Protein AF-A0A316LJ15-F1 (afdb_monomer_lite)

Secondary structure (DSSP, 8-state):
-EE-TTT--EE-TT-SB-TTT-PBP--TTSPP---SPPSS------------HHHHHHHHHHHHHHHHHHHHHHHHHHHSS-SSHHHHHHHHHHHHHHHHHHHHHTT---TTHHHHHHHHHHHHHHHHHHHHHHHHT-S-IIIIIHHHHHHHHHHHHHHHHHHHHS---HHHHHHHHHHHHHHHHHHHHHHHHHHHT--SS-SSTHHHHHHHHHHHHHHHHHHH-HHHHHHHHHHHT-

Structure (mmCIF, N/CA/C/O backbone):
data_AF-A0A316LJ15-F1
#
_entry.id   AF-A0A316LJ15-F1
#
loop_
_atom_site.group_PDB
_atom_site.id
_atom_site.type_symbol
_atom_site.label_atom_id
_atom_site.label_alt_id
_atom_site.label_comp_id
_atom_site.label_asym_id
_atom_site.label_entity_id
_atom_site.label_seq_id
_atom_site.pdbx_PDB_ins_code
_atom_site.Cartn_x
_atom_site.Cartn_y
_atom_site.Cartn_z
_atom_site.occupancy
_atom_site.B_iso_or_equiv
_atom_site.auth_seq_id
_atom_site.auth_comp_id
_atom_site.auth_asym_id
_atom_site.auth_atom_id
_atom_site.pdbx_PDB_model_num
ATOM 1 N N . MET A 1 1 ? -1.743 9.957 68.583 1.00 67.88 1 MET A N 1
ATOM 2 C CA . MET A 1 1 ? -1.197 9.084 69.647 1.00 67.88 1 MET A CA 1
ATOM 3 C C . MET A 1 1 ? 0.196 8.632 69.250 1.00 67.88 1 MET A C 1
ATOM 5 O O . MET A 1 1 ? 0.374 8.143 68.138 1.00 67.88 1 MET A O 1
ATOM 9 N N . SER A 1 2 ? 1.180 8.865 70.114 1.00 77.75 2 SER A N 1
ATOM 10 C CA . SER A 1 2 ? 2.594 8.588 69.844 1.00 77.75 2 SER A CA 1
ATOM 11 C C . SER A 1 2 ? 3.069 7.368 70.626 1.00 77.75 2 SER A C 1
ATOM 13 O O . SER A 1 2 ? 2.732 7.217 71.797 1.00 77.75 2 SER A O 1
ATOM 15 N N . TYR A 1 3 ? 3.906 6.539 70.009 1.00 85.56 3 TYR A N 1
ATOM 16 C CA . TYR A 1 3 ? 4.564 5.415 70.674 1.00 85.56 3 TYR A CA 1
ATOM 17 C C . TYR A 1 3 ? 6.040 5.730 70.900 1.00 85.56 3 TYR A C 1
ATOM 19 O O . TYR A 1 3 ? 6.681 6.409 70.092 1.00 85.56 3 TYR A O 1
ATOM 27 N N . CYS A 1 4 ? 6.613 5.219 71.988 1.00 85.25 4 CYS A N 1
ATOM 28 C CA . CYS A 1 4 ? 8.049 5.326 72.197 1.00 85.25 4 CYS A CA 1
ATOM 29 C C . CYS A 1 4 ? 8.808 4.451 71.189 1.00 85.25 4 CYS A C 1
ATOM 31 O O . CYS A 1 4 ? 8.678 3.230 71.207 1.00 85.25 4 CYS A O 1
ATOM 33 N N . VAL A 1 5 ? 9.687 5.051 70.383 1.00 87.19 5 VAL A N 1
ATOM 34 C CA . VAL A 1 5 ? 10.517 4.330 69.396 1.00 87.19 5 VAL A CA 1
ATOM 35 C C . VAL A 1 5 ? 11.493 3.316 70.008 1.00 87.19 5 VAL A C 1
ATOM 37 O O . VAL A 1 5 ? 11.968 2.435 69.302 1.00 87.19 5 VAL A O 1
ATOM 40 N N . HIS A 1 6 ? 11.808 3.438 71.302 1.00 84.81 6 HIS A N 1
ATOM 41 C CA . HIS A 1 6 ? 12.780 2.571 71.974 1.00 84.81 6 HIS A CA 1
ATOM 42 C C . HIS A 1 6 ? 12.130 1.431 72.773 1.00 84.81 6 HIS A C 1
ATOM 44 O O . HIS A 1 6 ? 12.624 0.310 72.745 1.00 84.81 6 HIS A O 1
ATOM 50 N N . CYS A 1 7 ? 11.048 1.699 73.514 1.00 87.44 7 CYS A N 1
ATOM 51 C CA . CYS A 1 7 ? 10.401 0.698 74.379 1.00 87.44 7 CYS A CA 1
ATOM 52 C C . CYS A 1 7 ? 8.983 0.297 73.942 1.00 87.44 7 CYS A C 1
ATOM 54 O O . CYS A 1 7 ? 8.398 -0.590 74.554 1.00 87.44 7 CYS A O 1
ATOM 56 N N . GLY A 1 8 ? 8.422 0.932 72.907 1.00 83.06 8 GLY A N 1
ATOM 57 C CA . GLY A 1 8 ? 7.132 0.565 72.313 1.00 83.06 8 GLY A CA 1
ATOM 58 C C . GLY A 1 8 ? 5.890 0.932 73.129 1.00 83.06 8 GLY A C 1
ATOM 59 O O . GLY A 1 8 ? 4.781 0.647 72.690 1.00 83.06 8 GLY A O 1
ATOM 60 N N . VAL A 1 9 ? 6.049 1.564 74.294 1.00 88.69 9 VAL A N 1
ATOM 61 C CA . VAL A 1 9 ? 4.921 1.977 75.142 1.00 88.69 9 VAL A CA 1
ATOM 62 C C . VAL A 1 9 ? 4.171 3.148 74.514 1.00 88.69 9 VAL A C 1
ATOM 64 O O . VAL A 1 9 ? 4.779 4.047 73.925 1.00 88.69 9 VAL A O 1
ATOM 67 N N . GLU A 1 10 ? 2.848 3.106 74.636 1.00 85.88 10 GLU A N 1
ATOM 68 C CA . GLU A 1 10 ? 1.943 4.166 74.208 1.00 85.88 10 GLU A CA 1
ATOM 69 C C . GLU A 1 10 ? 2.043 5.367 75.147 1.00 85.88 10 GLU A C 1
ATOM 71 O O . GLU A 1 10 ? 2.015 5.214 76.368 1.00 85.88 10 GLU A O 1
ATOM 76 N N . LEU A 1 11 ? 2.197 6.558 74.572 1.00 83.31 11 LEU A N 1
ATOM 77 C CA . LEU A 1 11 ? 2.423 7.793 75.313 1.00 83.31 11 LEU A CA 1
ATOM 78 C C . LEU A 1 11 ? 1.235 8.733 75.129 1.00 83.31 11 LEU A C 1
ATOM 80 O O . LEU A 1 11 ? 0.705 8.883 74.022 1.00 83.31 11 LEU A O 1
ATOM 84 N N . ALA A 1 12 ? 0.846 9.392 76.218 1.00 81.19 12 ALA A N 1
ATOM 85 C CA . ALA A 1 12 ? -0.159 10.445 76.178 1.00 81.19 12 ALA A CA 1
ATOM 86 C C . ALA A 1 12 ? 0.376 11.675 75.422 1.00 81.19 12 ALA A C 1
ATOM 88 O O . ALA A 1 12 ? 1.572 11.959 75.439 1.00 81.19 12 ALA A O 1
ATOM 89 N N . GLU A 1 13 ? -0.514 12.447 74.792 1.00 75.00 13 GLU A N 1
ATOM 90 C CA . GLU A 1 13 ? -0.138 13.571 73.913 1.00 75.00 13 GLU A CA 1
ATOM 91 C C . GLU A 1 13 ? 0.648 14.692 74.621 1.00 75.00 13 GLU A C 1
ATOM 93 O O . GLU A 1 13 ? 1.341 15.472 73.973 1.00 75.00 13 GLU A O 1
ATOM 98 N N . SER A 1 14 ? 0.584 14.766 75.954 1.00 76.19 14 SER A N 1
ATOM 99 C CA . SER A 1 14 ? 1.317 15.742 76.768 1.00 76.19 14 SER A CA 1
ATOM 100 C C . SER A 1 14 ? 2.741 15.315 77.150 1.00 76.19 14 SER A C 1
ATOM 102 O O . SER A 1 14 ? 3.477 16.109 77.740 1.00 76.19 14 SER A O 1
ATOM 104 N N . GLU A 1 15 ? 3.150 14.073 76.878 1.00 79.12 15 GLU A N 1
ATOM 105 C CA . GLU A 1 15 ? 4.457 13.558 77.298 1.00 79.12 15 GLU A CA 1
ATOM 106 C C . GLU A 1 15 ? 5.562 13.908 76.290 1.00 79.12 15 GLU A C 1
ATOM 108 O O . GLU A 1 15 ? 5.631 13.378 75.186 1.00 79.12 15 GLU A O 1
ATOM 113 N N . ALA A 1 16 ? 6.497 14.778 76.685 1.00 81.00 16 ALA A N 1
ATOM 114 C CA . ALA A 1 16 ? 7.648 15.140 75.846 1.00 81.00 16 ALA A CA 1
ATOM 115 C C . ALA A 1 16 ? 8.765 14.072 75.838 1.00 81.00 16 ALA A C 1
ATOM 117 O O . ALA A 1 16 ? 9.623 14.047 74.944 1.00 81.00 16 ALA A O 1
ATOM 118 N N . ARG A 1 17 ? 8.788 13.197 76.850 1.00 86.12 17 ARG A N 1
ATOM 119 C CA . ARG A 1 17 ? 9.731 12.079 76.997 1.00 86.12 17 ARG A CA 1
ATOM 120 C C . ARG A 1 17 ? 9.013 10.873 77.579 1.00 86.12 17 ARG A C 1
ATOM 122 O O . ARG A 1 17 ? 8.154 11.030 78.436 1.00 86.12 17 ARG A O 1
ATOM 129 N N . CYS A 1 18 ? 9.421 9.683 77.154 1.00 86.88 18 CYS A N 1
ATOM 130 C CA . CYS A 1 18 ? 8.890 8.440 77.694 1.00 86.88 18 CYS A CA 1
ATOM 131 C C . CYS A 1 18 ? 9.255 8.300 79.187 1.00 86.88 18 CYS A C 1
ATOM 133 O O . CYS A 1 18 ? 10.445 8.337 79.506 1.00 86.88 18 CYS A O 1
ATOM 135 N N . PRO A 1 19 ? 8.293 8.068 80.095 1.00 85.94 19 PRO A N 1
ATOM 136 C CA . PRO A 1 19 ? 8.558 7.979 81.534 1.00 85.94 19 PRO A CA 1
ATOM 137 C C . PRO A 1 19 ? 9.376 6.740 81.938 1.00 85.94 19 PRO A C 1
ATOM 139 O O . PRO A 1 19 ? 10.016 6.748 82.983 1.00 85.94 19 PRO A O 1
ATOM 142 N N . LEU A 1 20 ? 9.393 5.685 81.112 1.00 87.25 20 LEU A N 1
ATOM 143 C CA . LEU A 1 20 ? 10.091 4.428 81.418 1.00 87.25 20 LEU A CA 1
ATOM 144 C C . LEU A 1 20 ? 11.565 4.433 81.005 1.00 87.25 20 LEU A C 1
ATOM 146 O O . LEU A 1 20 ? 12.426 4.006 81.765 1.00 87.25 20 LEU A O 1
ATOM 150 N N . CYS A 1 21 ? 11.863 4.894 79.789 1.00 89.50 21 CYS A N 1
ATOM 151 C CA . CYS A 1 21 ? 13.220 4.855 79.228 1.00 89.50 21 CYS A CA 1
ATOM 152 C C . CYS A 1 21 ? 13.818 6.244 78.967 1.00 89.50 21 CYS A C 1
ATOM 154 O O . CYS A 1 21 ? 14.911 6.348 78.418 1.00 89.50 21 CYS A O 1
ATOM 156 N N . ASN A 1 22 ? 13.093 7.314 79.311 1.00 85.94 22 ASN A N 1
ATOM 157 C CA . ASN A 1 22 ? 13.490 8.716 79.142 1.00 85.94 22 ASN A CA 1
ATOM 158 C C . ASN A 1 22 ? 13.821 9.134 77.692 1.00 85.94 22 ASN A C 1
ATOM 160 O O . ASN A 1 22 ? 14.430 10.179 77.454 1.00 85.94 22 ASN A O 1
ATOM 164 N N . THR A 1 23 ? 13.413 8.332 76.703 1.00 87.69 23 THR A N 1
ATOM 165 C CA . THR A 1 23 ? 13.627 8.629 75.281 1.00 87.69 23 THR A CA 1
ATOM 166 C C . THR A 1 23 ? 12.701 9.761 74.838 1.00 87.69 23 THR A C 1
ATOM 168 O O . THR A 1 23 ? 11.518 9.774 75.185 1.00 87.69 23 THR A O 1
ATOM 171 N N . LYS A 1 24 ? 13.231 10.719 74.066 1.00 87.06 24 LYS A N 1
ATOM 172 C CA . LYS A 1 24 ? 12.456 11.838 73.512 1.00 87.06 24 LYS A CA 1
ATOM 173 C C . LYS A 1 24 ? 11.367 11.318 72.574 1.00 87.06 24 LYS A C 1
ATOM 175 O O . LYS A 1 24 ? 11.646 10.491 71.708 1.00 87.06 24 LYS A O 1
ATOM 180 N N . VAL A 1 25 ? 10.151 11.829 72.734 1.00 83.31 25 VAL A N 1
ATOM 181 C CA . VAL A 1 25 ? 9.029 11.452 71.872 1.00 83.31 25 VAL A CA 1
ATOM 182 C C . VAL A 1 25 ? 9.204 12.104 70.507 1.00 83.31 25 VAL A C 1
ATOM 184 O O . VAL A 1 25 ? 9.415 13.313 70.400 1.00 83.31 25 VAL A O 1
ATOM 187 N N . VAL A 1 26 ? 9.160 11.279 69.466 1.00 77.56 26 VAL A N 1
ATOM 188 C CA . VAL A 1 26 ? 9.111 11.710 68.070 1.00 77.56 26 VAL A CA 1
ATOM 189 C C . VAL A 1 26 ? 7.737 11.308 67.569 1.00 77.56 26 VAL A C 1
ATOM 191 O O . VAL A 1 26 ? 7.452 10.118 67.486 1.00 77.56 26 VAL A O 1
ATOM 194 N N . ASP A 1 27 ? 6.879 12.287 67.296 1.00 73.69 27 ASP A N 1
ATOM 195 C CA . ASP A 1 27 ? 5.550 12.029 66.752 1.00 73.69 27 ASP A CA 1
ATOM 196 C C . ASP A 1 27 ? 5.647 11.822 65.227 1.00 73.69 27 ASP A C 1
ATOM 198 O O . ASP A 1 27 ? 5.987 12.766 64.510 1.00 73.69 27 ASP A O 1
ATOM 202 N N . PRO A 1 28 ? 5.382 10.608 64.706 1.00 66.44 28 PRO A N 1
ATOM 203 C CA . PRO A 1 28 ? 5.401 10.345 63.270 1.00 66.44 28 PRO A CA 1
ATOM 204 C C . PRO A 1 28 ? 4.210 10.969 62.526 1.00 66.44 28 PRO A C 1
ATOM 206 O O . PRO A 1 28 ? 4.272 11.090 61.303 1.00 66.44 28 PRO A O 1
ATOM 209 N N . ALA A 1 29 ? 3.139 11.352 63.233 1.00 68.50 29 ALA A N 1
ATOM 210 C CA . ALA A 1 29 ? 1.986 12.048 62.665 1.00 68.50 29 ALA A CA 1
ATOM 211 C C . ALA A 1 29 ? 2.153 13.576 62.674 1.00 68.50 29 ALA A C 1
ATOM 213 O O . ALA A 1 29 ? 1.388 14.277 62.007 1.00 68.50 29 ALA A O 1
ATOM 214 N N . ALA A 1 30 ? 3.159 14.101 63.385 1.00 67.50 30 ALA A N 1
ATOM 215 C CA . ALA A 1 30 ? 3.470 15.517 63.328 1.00 67.50 30 ALA A CA 1
ATOM 216 C C . ALA A 1 30 ? 3.890 15.887 61.894 1.00 67.50 30 ALA A C 1
ATOM 218 O O . ALA A 1 30 ? 4.710 15.186 61.289 1.00 67.50 30 ALA A O 1
ATOM 219 N N . PRO A 1 31 ? 3.356 16.986 61.329 1.00 60.03 31 PRO A N 1
ATOM 220 C CA . PRO A 1 31 ? 3.739 17.428 60.000 1.00 60.03 31 PRO A CA 1
ATOM 221 C C . PRO A 1 31 ? 5.247 17.657 59.989 1.00 60.03 31 PRO A C 1
ATOM 223 O O . PRO A 1 31 ? 5.770 18.479 60.746 1.00 60.03 31 PRO A O 1
ATOM 226 N N . GLN A 1 32 ? 5.953 16.896 59.150 1.00 62.03 32 GLN A N 1
ATOM 227 C CA . GLN A 1 32 ? 7.387 17.065 58.972 1.00 62.03 32 GLN A CA 1
ATOM 228 C C . GLN A 1 32 ? 7.645 18.535 58.630 1.00 62.03 32 GLN A C 1
ATOM 230 O O . GLN A 1 32 ? 7.163 19.035 57.613 1.00 62.03 32 GLN A O 1
ATOM 235 N N . GLN A 1 33 ? 8.386 19.242 59.487 1.00 56.38 33 GLN A N 1
ATOM 236 C CA . GLN A 1 33 ? 8.902 20.568 59.163 1.00 56.38 33 GLN A CA 1
ATOM 237 C C . GLN A 1 33 ? 9.928 20.385 58.041 1.00 56.38 33 GLN A C 1
ATOM 239 O O . GLN A 1 33 ? 11.103 20.103 58.272 1.00 56.38 33 GLN A O 1
ATOM 244 N N . GLY A 1 34 ? 9.428 20.434 56.807 1.00 57.91 34 GLY A N 1
ATOM 245 C CA . GLY A 1 34 ? 10.154 20.148 55.579 1.00 57.91 34 GLY A CA 1
ATOM 246 C C . GLY A 1 34 ? 11.197 21.212 55.283 1.00 57.91 34 GLY A C 1
ATOM 247 O O . GLY A 1 34 ? 10.958 22.106 54.482 1.00 57.91 34 GLY A O 1
ATOM 248 N N . ASN A 1 35 ? 12.358 21.109 55.926 1.00 56.09 35 ASN A N 1
ATOM 249 C CA . ASN A 1 35 ? 13.539 21.907 55.585 1.00 56.09 35 ASN A CA 1
ATOM 250 C C . ASN A 1 35 ? 14.796 21.051 55.352 1.00 56.09 35 ASN A C 1
ATOM 252 O O . ASN A 1 35 ? 15.913 21.563 55.298 1.00 56.09 35 ASN A O 1
ATOM 256 N N . GLY A 1 36 ? 14.630 19.736 55.192 1.00 60.88 36 GLY A N 1
ATOM 257 C CA . GLY A 1 36 ? 15.706 18.849 54.764 1.00 60.88 36 GLY A CA 1
ATOM 258 C C . GLY A 1 36 ? 15.826 18.851 53.244 1.00 60.88 36 GLY A C 1
ATOM 259 O O . GLY A 1 36 ? 14.868 18.503 52.555 1.00 60.88 36 GLY A O 1
ATOM 260 N N . LYS A 1 37 ? 17.005 19.196 52.710 1.00 61.31 37 LYS A N 1
ATOM 261 C CA . LYS A 1 37 ? 17.363 18.819 51.334 1.00 61.31 37 LYS A CA 1
ATOM 262 C C . LYS A 1 37 ? 17.157 17.308 51.210 1.00 61.31 37 LYS A C 1
ATOM 264 O O . LYS A 1 37 ? 17.660 16.560 52.049 1.00 61.31 37 LYS A O 1
ATOM 269 N N . THR A 1 38 ? 16.408 16.862 50.205 1.00 64.75 38 THR A N 1
ATOM 270 C CA . THR A 1 38 ? 16.267 15.429 49.933 1.00 64.75 38 THR A CA 1
ATOM 271 C C . THR A 1 38 ? 17.669 14.823 49.762 1.00 64.75 38 THR A C 1
ATOM 273 O O . THR A 1 38 ? 18.499 15.437 49.090 1.00 64.75 38 THR A O 1
ATOM 276 N N . PRO A 1 39 ? 17.977 13.650 50.352 1.00 71.50 39 PRO A N 1
ATOM 277 C CA . PRO A 1 39 ? 19.316 13.050 50.273 1.00 71.50 39 PRO A CA 1
ATOM 278 C C . PRO A 1 39 ? 19.770 12.759 48.840 1.00 71.50 39 PRO A C 1
ATOM 280 O O . PRO A 1 39 ? 20.961 12.630 48.574 1.00 71.50 39 PRO A O 1
ATOM 283 N N . TYR A 1 40 ? 18.805 12.642 47.928 1.00 62.56 40 TYR A N 1
ATOM 284 C CA . TYR A 1 40 ? 19.023 12.396 46.517 1.00 62.56 40 TYR A CA 1
ATOM 285 C C . TYR A 1 40 ? 18.703 13.653 45.699 1.00 62.56 40 TYR A C 1
ATOM 287 O O . TYR A 1 40 ? 17.679 14.299 45.972 1.00 62.56 40 TYR A O 1
ATOM 295 N N . PRO A 1 41 ? 19.525 13.996 44.688 1.00 74.38 41 PRO A N 1
ATOM 296 C CA . PRO A 1 41 ? 19.113 14.957 43.679 1.00 74.38 41 PRO A CA 1
ATOM 297 C C . PRO A 1 41 ? 17.834 14.443 42.998 1.00 74.38 41 PRO A C 1
ATOM 299 O O . PRO A 1 41 ? 17.681 13.229 42.821 1.00 74.38 41 PRO A O 1
ATOM 302 N N . PRO A 1 42 ? 16.895 15.333 42.639 1.00 72.44 42 PRO A N 1
ATOM 303 C CA . PRO A 1 42 ? 15.727 14.930 41.873 1.00 72.44 42 PRO A CA 1
ATOM 304 C C . PRO A 1 42 ? 16.191 14.228 40.594 1.00 72.44 42 PRO A C 1
ATOM 306 O O . PRO A 1 42 ? 17.057 14.729 39.881 1.00 72.44 42 PRO A O 1
ATOM 309 N N . TYR A 1 43 ? 15.638 13.044 40.333 1.00 67.69 43 TYR A N 1
ATOM 310 C CA . TYR A 1 43 ? 15.902 12.312 39.102 1.00 67.69 43 TYR A CA 1
ATOM 311 C C . TYR A 1 43 ? 15.384 13.145 37.927 1.00 67.69 43 TYR A C 1
ATOM 313 O O . TYR A 1 43 ? 14.174 13.257 37.718 1.00 67.69 43 TYR A O 1
ATOM 321 N N . GLU A 1 44 ? 16.296 13.753 37.171 1.00 65.00 44 GLU A N 1
ATOM 322 C CA . GLU A 1 44 ? 15.973 14.320 35.869 1.00 65.00 44 GLU A CA 1
ATOM 323 C C . GLU A 1 44 ? 15.671 13.147 34.943 1.00 65.00 44 GLU A C 1
ATOM 325 O O . GLU A 1 44 ? 16.567 12.460 34.453 1.00 65.00 44 GLU A O 1
ATOM 330 N N . ALA A 1 45 ? 14.382 12.863 34.748 1.00 62.56 45 ALA A N 1
ATOM 331 C CA . ALA A 1 45 ? 13.970 11.919 33.730 1.00 62.56 45 ALA A CA 1
ATOM 332 C C . ALA A 1 45 ? 14.574 12.385 32.403 1.00 62.56 45 ALA A C 1
ATOM 334 O O . ALA A 1 45 ? 14.237 13.468 31.922 1.00 62.56 45 ALA A O 1
ATOM 335 N N . ILE A 1 46 ? 15.466 11.573 31.827 1.00 59.00 46 ILE A N 1
ATOM 336 C CA . ILE A 1 46 ? 15.965 11.767 30.468 1.00 59.00 46 ILE A CA 1
ATOM 337 C C . ILE A 1 46 ? 14.721 11.796 29.587 1.00 59.00 46 ILE A C 1
ATOM 339 O O . ILE A 1 46 ? 14.103 10.761 29.326 1.00 59.00 46 ILE A O 1
ATOM 343 N N . SER A 1 47 ? 14.288 12.994 29.195 1.00 58.91 47 SER A N 1
ATOM 344 C CA . SER A 1 47 ? 13.175 13.113 28.270 1.00 58.91 47 SER A CA 1
ATOM 345 C C . SER A 1 47 ? 13.618 12.390 27.004 1.00 58.91 47 SER A C 1
ATOM 347 O O . SER A 1 47 ? 14.706 12.718 26.519 1.00 58.91 47 SER A O 1
ATOM 349 N N . PRO A 1 48 ? 12.848 11.422 26.473 1.00 61.66 48 PRO A N 1
ATOM 350 C CA . PRO A 1 48 ? 13.196 10.818 25.199 1.00 61.66 48 PRO A CA 1
ATOM 351 C C . PRO A 1 48 ? 13.374 11.968 24.216 1.00 61.66 48 PRO A C 1
ATOM 353 O O . PRO A 1 48 ? 12.449 12.767 24.032 1.00 61.66 48 PRO A O 1
ATOM 356 N N . GLU A 1 49 ? 14.591 12.109 23.693 1.00 57.72 49 GLU A N 1
ATOM 357 C CA . GLU A 1 49 ? 14.967 13.193 22.802 1.00 57.72 49 GLU A CA 1
ATOM 358 C C . GLU A 1 49 ? 13.916 13.241 21.693 1.00 57.72 49 GLU A C 1
ATOM 360 O O . GLU A 1 49 ? 13.742 12.287 20.930 1.00 57.72 49 GLU A O 1
ATOM 365 N N . ARG A 1 50 ? 13.095 14.299 21.682 1.00 63.56 50 ARG A N 1
ATOM 366 C CA . ARG A 1 50 ? 11.999 14.414 20.721 1.00 63.56 50 ARG A CA 1
ATOM 367 C C . ARG A 1 50 ? 12.629 14.681 19.364 1.00 63.56 50 ARG A C 1
ATOM 369 O O . ARG A 1 50 ? 12.803 15.837 18.986 1.00 63.56 50 ARG A O 1
ATOM 376 N N . VAL A 1 51 ? 12.964 13.614 18.639 1.00 72.38 51 VAL A N 1
ATOM 377 C CA . VAL A 1 51 ? 13.478 13.701 17.272 1.00 72.38 51 VAL A CA 1
ATOM 378 C C . VAL A 1 51 ? 12.515 14.571 16.476 1.00 72.38 51 VAL A C 1
ATOM 380 O O . VAL A 1 51 ? 11.319 14.279 16.358 1.00 72.38 51 VAL A O 1
ATOM 383 N N . SER A 1 52 ? 13.019 15.701 15.984 1.00 85.25 52 SER A N 1
ATOM 384 C CA . SER A 1 52 ? 12.163 16.666 15.311 1.00 85.25 52 SER A CA 1
ATOM 385 C C . SER A 1 52 ? 11.632 16.055 14.009 1.00 85.25 52 SER A C 1
ATOM 387 O O . SER A 1 52 ? 12.369 15.408 13.263 1.00 85.25 52 SER A O 1
ATOM 389 N N . LYS A 1 53 ? 10.352 16.285 13.685 1.00 84.62 53 LYS A N 1
ATOM 390 C CA . LYS A 1 53 ? 9.752 15.807 12.421 1.00 84.62 53 LYS A CA 1
ATOM 391 C C . LYS A 1 53 ? 10.545 16.270 11.196 1.00 84.62 53 LYS A C 1
ATOM 393 O O . LYS A 1 53 ? 10.667 15.534 10.225 1.00 84.62 53 LYS A O 1
ATOM 398 N N . LYS A 1 54 ? 11.103 17.485 11.260 1.00 88.56 54 LYS A N 1
ATOM 399 C CA . LYS A 1 54 ? 11.960 18.042 10.208 1.00 88.56 54 LYS A CA 1
ATOM 400 C C . LYS A 1 54 ? 13.244 17.226 10.046 1.00 88.56 54 LYS A C 1
ATOM 402 O O . LYS A 1 54 ? 13.614 16.934 8.916 1.00 88.56 54 LYS A O 1
ATOM 407 N N . SER A 1 55 ? 13.866 16.814 11.152 1.00 90.44 55 SER A N 1
ATOM 408 C CA . SER A 1 55 ? 15.046 15.942 11.139 1.00 90.44 55 SER A CA 1
ATOM 409 C C . SER A 1 55 ? 14.728 14.594 10.491 1.00 90.44 55 SER A C 1
ATOM 411 O O . SER A 1 55 ? 15.464 14.164 9.612 1.00 90.44 55 SER A O 1
ATOM 413 N N . VAL A 1 56 ? 13.595 13.970 10.839 1.00 91.62 56 VAL A N 1
ATOM 414 C CA . VAL A 1 56 ? 13.164 12.698 10.224 1.00 91.62 56 VAL A CA 1
ATOM 415 C C . VAL A 1 56 ? 12.966 12.845 8.713 1.00 91.62 56 VAL A C 1
ATOM 417 O O . VAL A 1 56 ? 13.490 12.042 7.948 1.00 91.62 56 VAL A O 1
ATOM 420 N N . LEU A 1 57 ? 12.246 13.879 8.267 1.00 93.56 57 LEU A N 1
ATOM 421 C CA . LEU A 1 57 ? 11.996 14.121 6.839 1.00 93.56 57 LEU A CA 1
ATOM 422 C C . LEU A 1 57 ? 13.283 14.430 6.063 1.00 93.56 57 LEU A C 1
ATOM 424 O O . LEU A 1 57 ? 13.427 13.999 4.919 1.00 93.56 57 LEU A O 1
ATOM 428 N N . MET A 1 58 ? 14.221 15.157 6.675 1.00 94.69 58 MET A N 1
ATOM 429 C CA . MET A 1 58 ? 15.528 15.447 6.084 1.00 94.69 58 MET A CA 1
ATOM 430 C C . MET A 1 58 ? 16.338 14.163 5.900 1.00 94.69 58 MET A C 1
ATOM 432 O O . MET A 1 58 ? 16.788 13.887 4.791 1.00 94.69 58 MET A O 1
ATOM 436 N N . VAL A 1 59 ? 16.466 13.352 6.953 1.00 95.50 59 VAL A N 1
ATOM 437 C CA . VAL A 1 59 ? 17.179 12.067 6.897 1.00 95.50 59 VAL A CA 1
ATOM 438 C C . VAL A 1 59 ? 16.537 11.137 5.870 1.00 95.50 59 VAL A C 1
ATOM 440 O O . VAL A 1 59 ? 17.242 10.581 5.034 1.00 95.50 59 VAL A O 1
ATOM 443 N N . LEU A 1 60 ? 15.204 11.030 5.861 1.00 95.56 60 LEU A N 1
ATOM 444 C CA . LEU A 1 60 ? 14.470 10.251 4.862 1.00 95.56 60 LEU A CA 1
ATOM 445 C C . LEU A 1 60 ? 14.796 10.717 3.436 1.00 95.56 60 LEU A C 1
ATOM 447 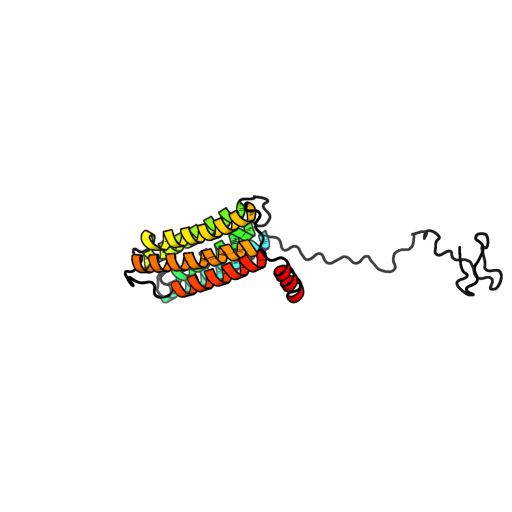O O . LEU A 1 60 ? 15.070 9.899 2.568 1.00 95.56 60 LEU A O 1
ATOM 451 N N . THR A 1 61 ? 14.815 12.027 3.194 1.00 95.75 61 THR A N 1
ATOM 452 C CA . THR A 1 61 ? 15.138 12.580 1.869 1.00 95.75 61 THR A CA 1
ATOM 453 C C . THR A 1 61 ? 16.569 12.249 1.452 1.00 95.75 61 THR A C 1
ATOM 455 O O . THR A 1 61 ? 16.786 11.838 0.316 1.00 95.75 61 THR A O 1
ATOM 458 N N . LEU A 1 62 ? 17.536 12.348 2.366 1.00 96.50 62 LEU A N 1
ATOM 459 C CA . LEU A 1 62 ? 18.929 11.982 2.092 1.00 96.50 62 LEU A CA 1
ATOM 460 C C . LEU A 1 62 ? 19.081 10.486 1.786 1.00 96.50 62 LEU A C 1
ATOM 462 O O . LEU A 1 62 ? 19.750 10.131 0.818 1.00 96.50 62 LEU A O 1
ATOM 466 N N . ILE A 1 63 ? 18.412 9.619 2.554 1.00 97.06 63 ILE A N 1
ATOM 467 C CA . ILE A 1 63 ? 18.428 8.163 2.345 1.00 97.06 63 ILE A CA 1
ATOM 468 C C . ILE A 1 63 ? 17.908 7.787 0.956 1.00 97.06 63 ILE A C 1
ATOM 470 O O . ILE A 1 63 ? 18.433 6.853 0.365 1.00 97.06 63 ILE A O 1
ATOM 474 N N . PHE A 1 64 ? 16.906 8.494 0.425 1.00 97.56 64 PHE A N 1
ATOM 475 C CA . PHE A 1 64 ? 16.379 8.241 -0.922 1.00 97.56 64 PHE A CA 1
ATOM 476 C C . PHE A 1 64 ? 17.209 8.901 -2.026 1.00 97.56 64 PHE A C 1
ATOM 478 O O . PHE A 1 64 ? 17.310 8.355 -3.124 1.00 97.56 64 PHE A O 1
ATOM 485 N N . LEU A 1 65 ? 17.837 10.046 -1.750 1.00 97.06 65 LEU A N 1
ATOM 486 C CA . LEU A 1 65 ? 18.662 10.751 -2.728 1.00 97.06 65 LEU A CA 1
ATOM 487 C C . LEU A 1 65 ? 19.901 9.937 -3.120 1.00 97.06 65 LEU A C 1
ATOM 489 O O . LEU A 1 65 ? 20.222 9.843 -4.301 1.00 97.06 65 LEU A O 1
ATOM 493 N N . VAL A 1 66 ? 20.566 9.309 -2.146 1.00 97.06 66 VAL A N 1
ATOM 494 C CA . VAL A 1 66 ? 21.775 8.501 -2.377 1.00 97.06 66 VAL A CA 1
ATOM 495 C C . VAL A 1 66 ? 21.559 7.390 -3.421 1.00 97.06 66 VAL A C 1
ATOM 497 O O . VAL A 1 66 ? 22.264 7.406 -4.431 1.00 97.06 66 VAL A O 1
ATOM 500 N N . PRO A 1 67 ? 20.604 6.449 -3.264 1.00 96.62 67 PRO A N 1
ATOM 501 C CA . PRO A 1 67 ? 20.381 5.399 -4.249 1.00 96.62 67 PRO A CA 1
ATOM 502 C C . PRO A 1 67 ? 19.909 5.951 -5.597 1.00 96.62 67 PRO A C 1
ATOM 504 O O . PRO A 1 67 ? 20.323 5.411 -6.616 1.00 96.62 67 PRO A O 1
ATOM 507 N N . ILE A 1 68 ? 19.122 7.039 -5.635 1.00 97.06 68 ILE A N 1
ATOM 508 C CA . ILE A 1 68 ? 18.724 7.704 -6.892 1.00 97.06 68 ILE A CA 1
ATOM 509 C C . ILE A 1 68 ? 19.958 8.192 -7.660 1.00 97.06 68 ILE A C 1
ATOM 511 O O . ILE A 1 68 ? 20.108 7.893 -8.844 1.00 97.06 68 ILE A O 1
ATOM 515 N N . CYS A 1 69 ? 20.866 8.907 -6.994 1.00 97.00 69 CYS A N 1
ATOM 516 C CA . CYS A 1 69 ? 22.104 9.374 -7.611 1.00 97.00 69 CYS A CA 1
ATOM 517 C C . CYS A 1 69 ? 22.970 8.203 -8.089 1.00 97.00 69 CYS A C 1
ATOM 519 O O . CYS A 1 69 ? 23.473 8.235 -9.212 1.00 97.00 69 CYS A O 1
ATOM 521 N N . LEU A 1 70 ? 23.106 7.157 -7.268 1.00 97.00 70 LEU A N 1
ATOM 522 C CA . LEU A 1 70 ? 23.900 5.978 -7.613 1.00 97.00 70 LEU A CA 1
ATOM 523 C C . LEU A 1 70 ? 23.380 5.286 -8.875 1.00 97.00 70 LEU A C 1
ATOM 525 O O . LEU A 1 70 ? 24.166 5.037 -9.785 1.00 97.00 70 LEU A O 1
ATOM 529 N N . VAL A 1 71 ? 22.073 5.023 -8.981 1.00 96.81 71 VAL A N 1
ATOM 530 C CA . VAL A 1 71 ? 21.533 4.334 -10.166 1.00 96.81 71 VAL A CA 1
ATOM 531 C C . VAL A 1 71 ? 21.654 5.169 -11.438 1.00 96.81 71 VAL A C 1
ATOM 533 O O . VAL A 1 71 ? 21.915 4.600 -12.492 1.00 96.81 71 VAL A O 1
ATOM 536 N N . ILE A 1 72 ? 21.542 6.500 -11.355 1.00 96.31 72 ILE A N 1
ATOM 537 C CA . ILE A 1 72 ? 21.757 7.395 -12.507 1.00 96.31 72 ILE A CA 1
ATOM 538 C C . ILE A 1 72 ? 23.208 7.314 -12.988 1.00 96.31 72 ILE A C 1
ATOM 540 O O . ILE A 1 72 ? 23.458 7.174 -14.186 1.00 96.31 72 ILE A O 1
ATOM 544 N N . VAL A 1 73 ? 24.173 7.389 -12.068 1.00 97.00 73 VAL A N 1
ATOM 545 C CA . VAL A 1 73 ? 25.603 7.319 -12.406 1.00 97.00 73 VAL A CA 1
ATOM 546 C C . VAL A 1 73 ? 25.954 5.946 -12.980 1.00 97.00 73 VAL A C 1
ATOM 548 O O . VAL A 1 73 ? 26.618 5.863 -14.013 1.00 97.00 73 VAL A O 1
ATOM 551 N N . CYS A 1 74 ? 25.475 4.861 -12.369 1.00 96.62 74 CYS A N 1
ATOM 552 C CA . CYS A 1 74 ? 25.692 3.505 -12.873 1.00 96.62 74 CYS A CA 1
ATOM 553 C C . CYS A 1 74 ? 25.079 3.297 -14.264 1.00 96.62 74 CYS A C 1
ATOM 555 O O . CYS A 1 74 ? 25.736 2.769 -15.151 1.00 96.62 74 CYS A O 1
ATOM 557 N N . ASP A 1 75 ? 23.839 3.724 -14.490 1.00 96.81 75 ASP A N 1
ATOM 558 C CA . ASP A 1 75 ? 23.171 3.507 -15.775 1.00 96.81 75 ASP A CA 1
ATOM 559 C C . ASP A 1 75 ? 23.790 4.351 -16.894 1.00 96.81 75 ASP A C 1
ATOM 561 O O . ASP A 1 75 ? 24.076 3.835 -17.971 1.00 96.81 75 ASP A O 1
ATOM 565 N N . THR A 1 76 ? 24.093 5.624 -16.628 1.00 95.00 76 THR A N 1
ATOM 566 C CA . THR A 1 76 ? 24.730 6.489 -17.634 1.00 95.00 76 THR A CA 1
ATOM 567 C C . THR A 1 76 ? 26.168 6.073 -17.936 1.00 95.00 76 THR A C 1
ATOM 569 O O . THR A 1 76 ? 26.569 6.138 -19.095 1.00 95.00 76 THR A O 1
ATOM 572 N N . SER A 1 77 ? 26.927 5.585 -16.949 1.00 95.69 77 SER A N 1
ATOM 573 C CA . SER A 1 77 ? 28.287 5.071 -17.182 1.00 95.69 77 SER A CA 1
ATOM 574 C C . SER A 1 77 ? 28.310 3.761 -17.971 1.00 95.69 77 SER A C 1
ATOM 576 O O . SER A 1 77 ? 29.171 3.595 -18.830 1.00 95.69 77 SER A O 1
ATOM 578 N N . ILE A 1 78 ? 27.367 2.847 -17.720 1.00 95.81 78 ILE A N 1
ATOM 579 C CA . ILE A 1 78 ? 27.319 1.538 -18.389 1.00 95.81 78 ILE A CA 1
ATOM 580 C C . ILE A 1 78 ? 26.680 1.649 -19.779 1.00 95.81 78 ILE A C 1
ATOM 582 O O . ILE A 1 78 ? 27.192 1.087 -20.743 1.00 95.81 78 ILE A O 1
ATOM 586 N N . ASN A 1 79 ? 25.557 2.362 -19.893 1.00 93.50 79 ASN A N 1
ATOM 587 C CA . ASN A 1 79 ? 24.716 2.358 -21.093 1.00 93.50 79 ASN A CA 1
ATOM 588 C C . ASN A 1 79 ? 24.813 3.646 -21.925 1.00 93.50 79 ASN A C 1
ATOM 590 O O . ASN A 1 79 ? 24.204 3.725 -22.993 1.00 93.50 79 ASN A O 1
ATOM 594 N N . GLY A 1 80 ? 25.509 4.682 -21.441 1.00 90.62 80 GLY A N 1
ATOM 595 C CA . GLY A 1 80 ? 25.614 5.988 -22.109 1.00 90.62 80 GLY A CA 1
ATOM 596 C C . GLY A 1 80 ? 24.304 6.788 -22.159 1.00 90.62 80 GLY A C 1
ATOM 597 O O . GLY A 1 80 ? 24.259 7.870 -22.739 1.00 90.62 80 GLY A O 1
ATOM 598 N N . ARG A 1 81 ? 23.221 6.265 -21.576 1.00 89.69 81 ARG A N 1
ATOM 599 C CA . ARG A 1 81 ? 21.884 6.869 -21.527 1.00 89.69 81 ARG A CA 1
ATOM 600 C C . ARG A 1 81 ? 21.106 6.333 -20.331 1.00 89.69 81 ARG A C 1
ATOM 602 O O . ARG A 1 81 ? 21.439 5.281 -19.797 1.00 89.69 81 ARG A O 1
ATOM 609 N N . ILE A 1 82 ? 20.027 7.019 -19.965 1.00 90.31 82 ILE A N 1
ATOM 610 C CA . ILE A 1 82 ? 19.064 6.509 -18.984 1.00 90.31 82 ILE A CA 1
ATOM 611 C C . ILE A 1 82 ? 18.242 5.400 -19.650 1.00 90.31 82 ILE A C 1
ATOM 613 O O . ILE A 1 82 ? 17.550 5.640 -20.640 1.00 90.31 82 ILE A O 1
ATOM 617 N N . SER A 1 83 ? 18.340 4.189 -19.115 1.00 91.25 83 SER A N 1
ATOM 618 C CA . SER A 1 83 ? 17.632 2.997 -19.566 1.00 91.25 83 SER A CA 1
ATOM 619 C C . SER A 1 83 ? 16.859 2.348 -18.412 1.00 91.25 83 SER A C 1
ATOM 621 O O . SER A 1 83 ? 15.660 2.581 -18.273 1.00 91.25 83 SER A O 1
ATOM 623 N N . TRP A 1 84 ? 17.525 1.578 -17.548 1.00 93.88 84 TRP A N 1
ATOM 624 C CA . TRP A 1 84 ? 16.900 0.847 -16.444 1.00 93.88 84 TRP A CA 1
ATOM 625 C C . TRP A 1 84 ? 16.756 1.684 -15.169 1.00 93.88 84 TRP A C 1
ATOM 627 O O . TRP A 1 84 ? 15.854 1.430 -14.367 1.00 93.88 84 TRP A O 1
ATOM 637 N N . SER A 1 85 ? 17.605 2.701 -14.979 1.00 95.94 85 SER A N 1
ATOM 638 C CA . SER A 1 85 ? 17.573 3.538 -13.771 1.00 95.94 85 SER A CA 1
ATOM 639 C C . SER A 1 85 ? 16.252 4.285 -13.624 1.00 95.94 85 SER A C 1
ATOM 641 O O . SER A 1 85 ? 15.791 4.475 -12.504 1.00 95.94 85 SER A O 1
ATOM 643 N N . GLY A 1 86 ? 15.584 4.629 -14.728 1.00 94.62 86 GLY A N 1
ATOM 644 C CA . GLY A 1 86 ? 14.278 5.284 -14.697 1.00 94.62 86 GLY A CA 1
ATOM 645 C C . GLY A 1 86 ? 13.189 4.463 -13.994 1.00 94.62 86 GLY A C 1
ATOM 646 O O . GLY A 1 86 ? 12.402 5.023 -13.229 1.00 94.62 86 GLY A O 1
ATOM 647 N N . PHE A 1 87 ? 13.187 3.133 -14.154 1.00 96.50 87 PHE A N 1
ATOM 648 C CA . PHE A 1 87 ? 12.276 2.249 -13.413 1.00 96.50 87 PHE A CA 1
ATOM 649 C C . PHE A 1 87 ? 12.577 2.272 -11.912 1.00 96.50 87 PHE A C 1
ATOM 651 O O . PHE A 1 87 ? 11.673 2.401 -11.086 1.00 96.50 87 PHE A O 1
ATOM 658 N N . VAL A 1 88 ? 13.861 2.215 -11.548 1.00 97.19 88 VAL A N 1
ATOM 659 C CA . VAL A 1 88 ? 14.285 2.238 -10.143 1.00 97.19 88 VAL A CA 1
ATOM 660 C C . VAL A 1 88 ? 13.932 3.571 -9.484 1.00 97.19 88 VAL A C 1
ATOM 662 O O . VAL A 1 88 ? 13.358 3.586 -8.396 1.00 97.19 88 VAL A O 1
ATOM 665 N N . ILE A 1 89 ? 14.204 4.690 -10.159 1.00 97.25 89 ILE A N 1
ATOM 666 C CA . ILE A 1 89 ? 13.876 6.038 -9.681 1.00 97.25 89 ILE A CA 1
ATOM 667 C C . ILE A 1 89 ? 12.367 6.178 -9.485 1.00 97.25 89 ILE A C 1
ATOM 669 O O . ILE A 1 89 ? 11.937 6.649 -8.436 1.00 97.25 89 ILE A O 1
ATOM 673 N N . GLY A 1 90 ? 11.556 5.741 -10.451 1.00 96.69 90 GLY A N 1
ATOM 674 C CA . GLY A 1 90 ? 10.101 5.797 -10.335 1.00 96.69 90 GLY A CA 1
ATOM 675 C C . GLY A 1 90 ? 9.575 5.018 -9.126 1.00 96.69 90 GLY A C 1
ATOM 676 O O . GLY A 1 90 ? 8.795 5.558 -8.340 1.00 96.69 90 GLY A O 1
ATOM 677 N N . GLY A 1 91 ? 10.070 3.796 -8.903 1.00 97.31 91 GLY A N 1
ATOM 678 C CA . GLY A 1 91 ? 9.733 3.004 -7.715 1.00 97.31 91 GLY A CA 1
ATOM 679 C C . GLY A 1 91 ? 10.160 3.672 -6.401 1.00 97.31 91 GLY A C 1
ATOM 680 O O . GLY A 1 91 ? 9.374 3.734 -5.452 1.00 97.31 91 GLY A O 1
ATOM 681 N N . LEU A 1 92 ? 11.373 4.234 -6.356 1.00 97.75 92 LEU A N 1
ATOM 682 C CA . LEU A 1 92 ? 11.873 4.978 -5.195 1.00 97.75 92 LEU A CA 1
ATOM 683 C C . LEU A 1 92 ? 11.036 6.229 -4.911 1.00 97.75 92 LEU A C 1
ATOM 685 O O . LEU A 1 92 ? 10.753 6.506 -3.750 1.00 97.75 92 LEU A O 1
ATOM 689 N N . LEU A 1 93 ? 10.593 6.959 -5.936 1.00 97.69 93 LEU A N 1
ATOM 690 C CA . LEU A 1 93 ? 9.734 8.133 -5.772 1.00 97.69 93 LEU A CA 1
ATOM 691 C C . LEU A 1 93 ? 8.344 7.764 -5.245 1.00 97.69 93 LEU A C 1
ATOM 693 O O . LEU A 1 93 ? 7.835 8.452 -4.361 1.00 97.69 93 LEU A O 1
ATOM 697 N N . VAL A 1 94 ? 7.743 6.671 -5.727 1.00 97.94 94 VAL A N 1
ATOM 698 C CA . VAL A 1 94 ? 6.466 6.167 -5.190 1.00 97.94 94 VAL A CA 1
ATOM 699 C C . VAL A 1 94 ? 6.608 5.835 -3.705 1.00 97.94 94 VAL A C 1
ATOM 701 O O . VAL A 1 94 ? 5.807 6.294 -2.890 1.00 97.94 94 VAL A O 1
ATOM 704 N N . LEU A 1 95 ? 7.657 5.097 -3.333 1.00 97.06 95 LEU A N 1
ATOM 705 C CA . LEU A 1 95 ? 7.917 4.751 -1.936 1.00 97.06 95 LEU A CA 1
ATOM 706 C C . LEU A 1 95 ? 8.221 5.993 -1.084 1.00 97.06 95 LEU A C 1
ATOM 708 O O . LEU A 1 95 ? 7.729 6.111 0.038 1.00 97.06 95 LEU A O 1
ATOM 712 N N . TYR A 1 96 ? 8.984 6.944 -1.623 1.00 97.00 96 TYR A N 1
ATOM 713 C CA . TYR A 1 96 ? 9.266 8.211 -0.959 1.00 97.00 96 TYR A CA 1
ATOM 714 C C . TYR A 1 96 ? 7.974 8.970 -0.655 1.00 97.00 96 TYR A C 1
ATOM 716 O O . TYR A 1 96 ? 7.770 9.368 0.486 1.00 97.00 96 TYR A O 1
ATOM 724 N N . VAL A 1 97 ? 7.059 9.109 -1.620 1.00 96.44 97 VAL A N 1
ATOM 725 C CA . VAL A 1 97 ? 5.747 9.749 -1.406 1.00 96.44 97 VAL A CA 1
ATOM 726 C C . VAL A 1 97 ? 4.931 9.002 -0.347 1.00 96.44 97 VAL A C 1
ATOM 728 O O . VAL A 1 97 ? 4.348 9.643 0.535 1.00 96.44 97 VAL A O 1
ATOM 731 N N . ALA A 1 98 ? 4.937 7.665 -0.380 1.00 94.56 98 ALA A N 1
ATOM 732 C CA . ALA A 1 98 ? 4.216 6.824 0.574 1.00 94.56 98 ALA A CA 1
ATOM 733 C C . ALA A 1 98 ? 4.660 7.028 2.027 1.00 94.56 98 ALA A C 1
ATOM 735 O O . ALA A 1 98 ? 3.830 6.949 2.931 1.00 94.56 98 ALA A O 1
ATOM 736 N N . LEU A 1 99 ? 5.938 7.333 2.257 1.00 94.31 99 LEU A N 1
ATOM 737 C CA . LEU A 1 99 ? 6.495 7.571 3.592 1.00 94.31 99 LEU A CA 1
ATOM 738 C C . LEU A 1 99 ? 6.488 9.057 3.973 1.00 94.31 99 LEU A C 1
ATOM 740 O O . LEU A 1 99 ? 6.094 9.427 5.081 1.00 94.31 99 LEU A O 1
ATOM 744 N N . PHE A 1 100 ? 6.897 9.924 3.051 1.00 94.06 100 PHE A N 1
ATOM 745 C CA . PHE A 1 100 ? 7.088 11.350 3.288 1.00 94.06 100 PHE A CA 1
ATOM 746 C C . PHE A 1 100 ? 5.768 12.063 3.570 1.00 94.06 100 PHE A C 1
ATOM 748 O O . PHE A 1 100 ? 5.678 12.826 4.532 1.00 94.06 100 PHE A O 1
ATOM 755 N N . VAL A 1 101 ? 4.722 11.804 2.776 1.00 91.75 101 VAL A N 1
ATOM 756 C CA . VAL A 1 101 ? 3.440 12.517 2.902 1.00 91.75 101 VAL A CA 1
ATOM 757 C C . VAL A 1 101 ? 2.768 12.248 4.258 1.00 91.75 101 VAL A C 1
ATOM 759 O O . VAL A 1 101 ? 2.416 13.223 4.930 1.00 91.75 101 VAL A O 1
ATOM 762 N N . PRO A 1 102 ? 2.639 10.995 4.744 1.00 89.25 102 PRO A N 1
ATOM 763 C CA . PRO A 1 102 ? 2.094 10.744 6.077 1.00 89.25 102 PRO A CA 1
ATOM 764 C C . PRO A 1 102 ? 2.902 11.394 7.204 1.00 89.25 102 PRO A C 1
ATOM 766 O O . PRO A 1 102 ? 2.303 11.958 8.117 1.00 89.25 102 PRO A O 1
ATOM 769 N N . ILE A 1 103 ? 4.239 11.361 7.143 1.00 89.81 103 ILE A N 1
ATOM 770 C CA . ILE A 1 103 ? 5.112 11.934 8.186 1.00 89.81 103 ILE A CA 1
ATOM 771 C C . ILE A 1 103 ? 5.048 13.466 8.177 1.00 89.81 103 ILE A C 1
ATOM 773 O O . ILE A 1 103 ? 4.960 14.087 9.237 1.00 89.81 103 ILE A O 1
ATOM 777 N N . LEU A 1 104 ? 5.041 14.084 6.993 1.00 89.00 104 LEU A N 1
ATOM 778 C CA . LEU A 1 104 ? 4.904 15.533 6.828 1.00 89.00 104 LEU A CA 1
ATOM 779 C C . LEU A 1 104 ? 3.585 16.038 7.409 1.00 89.00 104 LEU A C 1
ATOM 781 O O . LEU A 1 104 ? 3.524 17.098 8.037 1.00 89.00 104 LEU A O 1
ATOM 785 N N . LEU A 1 105 ? 2.520 15.281 7.175 1.00 85.88 105 LEU A N 1
ATOM 786 C CA . LEU A 1 105 ? 1.182 15.646 7.601 1.00 85.88 105 LEU A CA 1
ATOM 787 C C . LEU A 1 105 ? 0.890 15.211 9.050 1.00 85.88 105 LEU A C 1
ATOM 789 O O . LEU A 1 105 ? -0.019 15.761 9.678 1.00 85.88 105 LEU A O 1
ATOM 793 N N . ALA A 1 106 ? 1.682 14.300 9.627 1.00 76.44 106 ALA A N 1
ATOM 794 C CA . ALA A 1 106 ? 1.536 13.845 11.005 1.00 76.44 106 ALA A CA 1
ATOM 795 C C . ALA A 1 106 ? 1.518 15.036 11.979 1.00 76.44 106 ALA A C 1
ATOM 797 O O . ALA A 1 106 ? 2.466 15.817 12.073 1.00 76.44 106 ALA A O 1
ATOM 798 N N . GLY A 1 107 ? 0.435 15.176 12.748 1.00 66.38 107 GLY A N 1
ATOM 799 C CA . GLY A 1 107 ? 0.239 16.243 13.738 1.00 66.38 107 GLY A CA 1
ATOM 800 C C . GLY A 1 107 ? -0.527 17.478 13.257 1.00 66.38 107 GLY A C 1
ATOM 801 O O . GLY A 1 107 ? -0.756 18.375 14.064 1.00 66.38 107 GLY A O 1
ATOM 802 N N . ARG A 1 108 ? -0.968 17.536 11.994 1.00 67.81 108 ARG A N 1
ATOM 803 C CA . ARG A 1 108 ? -1.993 18.504 11.571 1.00 67.81 108 ARG A CA 1
ATOM 804 C C . ARG A 1 108 ? -3.381 17.948 11.916 1.00 67.81 108 ARG A C 1
ATOM 806 O O . ARG A 1 108 ? -3.756 16.881 11.438 1.00 67.81 108 ARG A O 1
ATOM 813 N N . TRP A 1 109 ? -4.141 18.672 12.740 1.00 53.28 109 TRP A N 1
ATOM 814 C CA . TRP A 1 109 ? -5.496 18.330 13.217 1.00 53.28 109 TRP A CA 1
ATOM 815 C C . TRP A 1 109 ? -6.581 18.495 12.130 1.00 53.28 109 TRP A C 1
ATOM 817 O O . TRP A 1 109 ? -7.615 19.122 12.339 1.00 53.28 109 TRP A O 1
ATOM 827 N N . LEU A 1 110 ? -6.363 17.956 10.930 1.00 56.06 110 LEU A N 1
ATOM 828 C CA . LEU A 1 110 ? -7.345 18.023 9.845 1.00 56.06 110 LEU A CA 1
ATOM 829 C C . LEU A 1 110 ? -7.983 16.654 9.623 1.00 56.06 110 LEU A C 1
ATOM 831 O O . LEU A 1 110 ? -7.319 15.683 9.264 1.00 56.06 110 LEU A O 1
ATOM 835 N N . LYS A 1 111 ? -9.309 16.594 9.790 1.00 61.59 111 LYS A N 1
ATOM 836 C CA . LYS A 1 111 ? -10.132 15.378 9.655 1.00 61.59 111 LYS A CA 1
ATOM 837 C C . LYS A 1 111 ? -9.996 14.679 8.286 1.00 61.59 111 LYS A C 1
ATOM 839 O O . LYS A 1 111 ? -10.315 13.494 8.197 1.00 61.59 111 LYS A O 1
ATOM 844 N N . ASN A 1 112 ? -9.466 15.350 7.256 1.00 66.56 112 ASN A N 1
ATOM 845 C CA . ASN A 1 112 ? -9.414 14.865 5.865 1.00 66.56 112 ASN A CA 1
ATOM 846 C C . ASN A 1 112 ? -8.013 14.432 5.390 1.00 66.56 112 ASN A C 1
ATOM 848 O O . ASN A 1 112 ? -7.834 14.079 4.227 1.00 66.56 112 ASN A O 1
ATOM 852 N N . LEU A 1 113 ? -7.020 14.418 6.281 1.00 77.69 113 LEU A N 1
ATOM 853 C CA . LEU A 1 113 ? -5.619 14.174 5.925 1.00 77.69 113 LEU A CA 1
ATOM 854 C C . LEU A 1 113 ? -5.370 12.812 5.265 1.00 77.69 113 LEU A C 1
ATOM 856 O O . LEU A 1 113 ? -4.576 12.706 4.340 1.00 77.69 113 LEU A O 1
ATOM 860 N N . SER A 1 114 ? -6.089 11.779 5.710 1.00 83.25 114 SER A N 1
ATOM 861 C CA . SER A 1 114 ? -5.957 10.427 5.163 1.00 83.25 114 SER A CA 1
ATOM 862 C C . SER A 1 114 ? -6.330 10.364 3.681 1.00 83.25 114 SER A C 1
ATOM 864 O O . SER A 1 114 ? -5.679 9.650 2.930 1.00 83.25 114 SER A O 1
ATOM 866 N N . ILE A 1 115 ? -7.331 11.142 3.252 1.00 87.25 115 ILE A N 1
ATOM 867 C CA . ILE A 1 115 ? -7.763 11.186 1.848 1.00 87.25 115 ILE A CA 1
ATOM 868 C C . ILE A 1 115 ? -6.672 11.839 0.998 1.00 87.25 115 ILE A C 1
ATOM 870 O O . ILE A 1 115 ? -6.336 11.311 -0.055 1.00 87.25 115 ILE A O 1
ATOM 874 N N . LEU A 1 116 ? -6.057 12.920 1.493 1.00 89.00 116 LEU A N 1
ATOM 875 C CA . LEU A 1 116 ? -4.940 13.577 0.811 1.00 89.00 116 LEU A CA 1
ATOM 876 C C . LEU A 1 116 ? -3.716 12.654 0.678 1.00 89.00 116 LEU A C 1
ATOM 878 O O . LEU A 1 116 ? -3.075 12.627 -0.371 1.00 89.00 116 LEU A O 1
ATOM 882 N N . CYS A 1 117 ? -3.396 11.873 1.716 1.00 91.19 117 CYS A N 1
ATOM 883 C CA . CYS A 1 117 ? -2.328 10.873 1.635 1.00 91.19 117 CYS A CA 1
ATOM 884 C C . CYS A 1 117 ? -2.623 9.829 0.553 1.00 91.19 117 CYS A C 1
ATOM 886 O O . CYS A 1 117 ? -1.736 9.491 -0.228 1.00 91.19 117 CYS A O 1
ATOM 888 N N . ILE A 1 118 ? -3.860 9.329 0.492 1.00 93.31 118 ILE A N 1
ATOM 889 C CA . ILE A 1 118 ? -4.272 8.330 -0.502 1.00 93.31 118 ILE A CA 1
ATOM 890 C C . ILE A 1 118 ? -4.222 8.924 -1.907 1.00 93.31 118 ILE A C 1
ATOM 892 O O . ILE A 1 118 ? -3.662 8.296 -2.800 1.00 93.31 118 ILE A O 1
ATOM 896 N N . SER A 1 119 ? -4.729 10.143 -2.107 1.00 93.62 119 SER A N 1
ATOM 897 C CA . SER A 1 119 ? -4.702 10.796 -3.417 1.00 93.62 119 SER A CA 1
ATOM 898 C C . SER A 1 119 ? -3.278 11.081 -3.890 1.00 93.62 119 SER A C 1
ATOM 900 O O . SER A 1 119 ? -2.982 10.877 -5.062 1.00 93.62 119 SER A O 1
ATOM 902 N N . ALA A 1 120 ? -2.378 11.503 -2.994 1.00 94.75 120 ALA A N 1
ATOM 903 C CA . ALA A 1 120 ? -0.971 11.719 -3.331 1.00 94.75 120 ALA A CA 1
ATOM 904 C C . ALA A 1 120 ? -0.275 10.411 -3.741 1.00 94.75 120 ALA A C 1
ATOM 906 O O . ALA A 1 120 ? 0.455 10.386 -4.729 1.00 94.75 120 ALA A O 1
ATOM 907 N N . ASN A 1 121 ? -0.547 9.314 -3.026 1.00 95.75 121 ASN A N 1
ATOM 908 C CA . ASN A 1 121 ? -0.026 7.991 -3.374 1.00 95.75 121 ASN A CA 1
ATOM 909 C C . ASN A 1 121 ? -0.586 7.480 -4.703 1.00 95.75 121 ASN A C 1
ATOM 911 O O . ASN A 1 121 ? 0.178 7.047 -5.558 1.00 95.75 121 ASN A O 1
ATOM 915 N N . ALA A 1 122 ? -1.901 7.577 -4.905 1.00 97.00 122 ALA A N 1
ATOM 916 C CA . ALA A 1 122 ? -2.540 7.194 -6.158 1.00 97.00 122 ALA A CA 1
ATOM 917 C C . ALA A 1 122 ? -1.962 7.987 -7.338 1.00 97.00 122 ALA A C 1
ATOM 919 O O . ALA A 1 122 ? -1.609 7.397 -8.353 1.00 97.00 122 ALA A O 1
ATOM 920 N N . ALA A 1 123 ? -1.783 9.303 -7.188 1.00 97.56 123 ALA A N 1
ATOM 921 C CA . ALA A 1 123 ? -1.162 10.139 -8.210 1.00 97.56 123 ALA A CA 1
ATOM 922 C C . ALA A 1 123 ? 0.286 9.715 -8.506 1.00 97.56 123 ALA A C 1
ATOM 924 O O . ALA A 1 123 ? 0.646 9.579 -9.671 1.00 97.56 123 ALA A O 1
ATOM 925 N N . ALA A 1 124 ? 1.101 9.448 -7.480 1.00 97.81 124 ALA A N 1
ATOM 926 C CA . ALA A 1 124 ? 2.475 8.979 -7.666 1.00 97.81 124 ALA A CA 1
ATOM 927 C C . ALA A 1 124 ? 2.532 7.634 -8.410 1.00 97.81 124 ALA A C 1
ATOM 929 O O . ALA A 1 124 ? 3.309 7.486 -9.354 1.00 97.81 124 ALA A O 1
ATOM 930 N N . ILE A 1 125 ? 1.673 6.680 -8.032 1.00 98.19 125 ILE A N 1
ATOM 931 C CA . ILE A 1 125 ? 1.563 5.376 -8.699 1.00 98.19 125 ILE A CA 1
ATOM 932 C C . ILE A 1 125 ? 1.123 5.556 -10.156 1.00 98.19 125 ILE A C 1
ATOM 934 O O . ILE A 1 125 ? 1.733 4.971 -11.045 1.00 98.19 125 ILE A O 1
ATOM 938 N N . LEU A 1 126 ? 0.112 6.387 -10.429 1.00 98.31 126 LEU A N 1
ATOM 939 C CA . LEU A 1 126 ? -0.353 6.652 -11.794 1.00 98.31 126 LEU A CA 1
ATOM 940 C C . LEU A 1 126 ? 0.728 7.308 -12.653 1.00 98.31 126 LEU A C 1
ATOM 942 O O . LEU A 1 126 ? 0.955 6.861 -13.772 1.00 98.31 126 LEU A O 1
ATOM 946 N N . CYS A 1 127 ? 1.435 8.315 -12.139 1.00 98.06 127 CYS A N 1
ATOM 947 C CA . CYS A 1 127 ? 2.556 8.928 -12.851 1.00 98.06 127 CYS A CA 1
ATOM 948 C C . CYS A 1 127 ? 3.645 7.899 -13.183 1.00 98.06 127 CYS A C 1
ATOM 950 O O . CYS A 1 127 ? 4.178 7.904 -14.292 1.00 98.06 127 CYS A O 1
ATOM 952 N N . TYR A 1 128 ? 3.949 6.991 -12.251 1.00 98.25 128 TYR A N 1
ATOM 953 C CA . TYR A 1 128 ? 4.935 5.941 -12.480 1.00 98.25 128 TYR A CA 1
ATOM 954 C C . TYR A 1 128 ? 4.464 4.912 -13.516 1.00 98.25 128 TYR A C 1
ATOM 956 O O . TYR A 1 128 ? 5.197 4.613 -14.454 1.00 98.25 128 TYR A O 1
ATOM 964 N N . LEU A 1 129 ? 3.229 4.417 -13.412 1.00 97.88 129 LEU A N 1
ATOM 965 C CA . LEU A 1 129 ? 2.667 3.472 -14.384 1.00 97.88 129 LEU A CA 1
ATOM 966 C C . LEU A 1 129 ? 2.547 4.094 -15.781 1.00 97.88 129 LEU A C 1
ATOM 968 O O . LEU A 1 129 ? 2.822 3.419 -16.770 1.00 97.88 129 LEU A O 1
ATOM 972 N N . PHE A 1 130 ? 2.213 5.384 -15.867 1.00 97.75 130 PHE A N 1
ATOM 973 C CA . PHE A 1 130 ? 2.218 6.128 -17.125 1.00 97.75 130 PHE A CA 1
ATOM 974 C C . PHE A 1 130 ? 3.623 6.199 -17.730 1.00 97.75 130 PHE A C 1
ATOM 976 O O . PHE A 1 130 ? 3.794 5.951 -18.921 1.00 97.75 130 PHE A O 1
ATOM 983 N N . TYR A 1 131 ? 4.642 6.485 -16.915 1.00 97.00 131 TYR A N 1
ATOM 984 C CA . TYR A 1 131 ? 6.035 6.449 -17.357 1.00 97.00 131 TYR A CA 1
ATOM 985 C C . TYR A 1 131 ? 6.424 5.065 -17.903 1.00 97.00 131 TYR A C 1
ATOM 987 O O . TYR A 1 131 ? 6.969 4.983 -19.004 1.00 97.00 131 TYR A O 1
ATOM 995 N N . ILE A 1 132 ? 6.094 3.982 -17.186 1.00 96.94 132 ILE A N 1
ATOM 996 C CA . ILE A 1 132 ? 6.378 2.610 -17.639 1.00 96.94 132 ILE A CA 1
ATOM 997 C C . ILE A 1 132 ? 5.712 2.342 -18.986 1.00 96.94 132 ILE A C 1
ATOM 999 O O . ILE A 1 132 ? 6.380 1.852 -19.895 1.00 96.94 132 ILE A O 1
ATOM 1003 N N . GLU A 1 133 ? 4.425 2.664 -19.146 1.00 96.19 133 GLU A N 1
ATOM 1004 C CA . GLU A 1 133 ? 3.726 2.466 -20.420 1.00 96.19 133 GLU A CA 1
ATOM 1005 C C . GLU A 1 133 ? 4.446 3.192 -21.561 1.00 96.19 133 GLU A C 1
ATOM 1007 O O . GLU A 1 133 ? 4.723 2.586 -22.596 1.00 96.19 133 GLU A O 1
ATOM 1012 N N . ARG A 1 134 ? 4.794 4.469 -21.364 1.00 95.50 134 ARG A N 1
ATOM 1013 C CA . ARG A 1 134 ? 5.441 5.291 -22.395 1.00 95.50 134 ARG A CA 1
ATOM 1014 C C . ARG A 1 134 ? 6.802 4.756 -22.816 1.00 95.50 134 ARG A C 1
ATOM 1016 O O . ARG A 1 134 ? 7.126 4.822 -23.996 1.00 95.50 134 ARG A O 1
ATOM 1023 N N . VAL A 1 135 ? 7.580 4.224 -21.877 1.00 9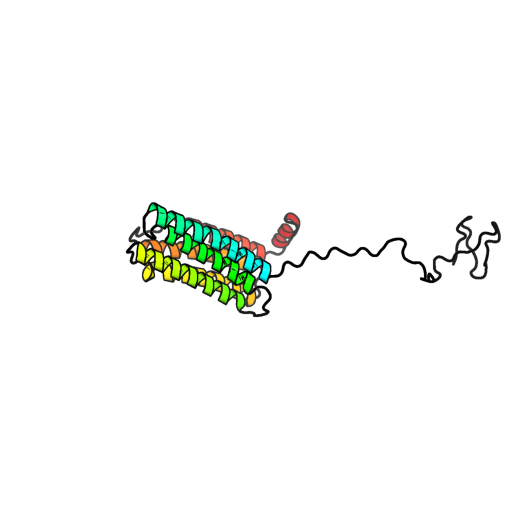4.44 135 VAL A N 1
ATOM 1024 C CA . VAL A 1 135 ? 8.900 3.642 -22.167 1.00 94.44 135 VAL A CA 1
ATOM 1025 C C . VAL A 1 135 ? 8.783 2.258 -22.806 1.00 94.44 135 VAL A C 1
ATOM 1027 O O . VAL A 1 135 ? 9.599 1.905 -23.652 1.00 94.44 135 VAL A O 1
ATOM 1030 N N . THR A 1 136 ? 7.773 1.475 -22.427 1.00 94.06 136 THR A N 1
ATOM 1031 C CA . THR A 1 136 ? 7.569 0.106 -22.934 1.00 94.06 136 THR A CA 1
ATOM 1032 C C . THR A 1 136 ? 6.739 0.038 -24.219 1.00 94.06 136 THR A C 1
ATOM 1034 O O . THR A 1 136 ? 6.713 -1.008 -24.860 1.00 94.06 136 THR A O 1
ATOM 1037 N N . GLY A 1 137 ? 6.082 1.133 -24.616 1.00 92.50 137 GLY A N 1
ATOM 1038 C CA . GLY A 1 137 ? 5.221 1.189 -25.802 1.00 92.50 137 GLY A CA 1
ATOM 1039 C C . GLY A 1 137 ? 3.864 0.498 -25.623 1.00 92.50 137 GLY A C 1
ATOM 1040 O O . GLY A 1 137 ? 3.291 0.017 -26.597 1.00 92.50 137 GLY A O 1
ATOM 1041 N N . GLY A 1 138 ? 3.362 0.405 -24.387 1.00 91.06 138 GLY A N 1
ATOM 1042 C CA . GLY A 1 138 ? 2.078 -0.234 -24.078 1.00 91.06 138 GLY A CA 1
ATOM 1043 C C . GLY A 1 138 ? 0.850 0.651 -24.336 1.00 91.06 138 GLY A C 1
ATOM 1044 O O . GLY A 1 138 ? 0.968 1.841 -24.613 1.00 91.06 138 GLY A O 1
ATOM 1045 N N . VAL A 1 139 ? -0.344 0.060 -24.203 1.00 93.00 139 VAL A N 1
ATOM 1046 C CA . VAL A 1 139 ? -1.656 0.749 -24.281 1.00 93.00 139 VAL A CA 1
ATOM 1047 C C . VAL A 1 139 ? -2.601 0.352 -23.129 1.00 93.00 139 VAL A C 1
ATOM 1049 O O . VAL A 1 139 ? -3.825 0.346 -23.261 1.00 93.00 139 VAL A O 1
ATOM 1052 N N . TRP A 1 140 ? -2.034 -0.038 -21.987 1.00 95.12 140 TRP A N 1
ATOM 1053 C CA . TRP A 1 140 ? -2.752 -0.603 -20.838 1.00 95.12 140 TRP A CA 1
ATOM 1054 C C . TRP A 1 140 ? -3.029 0.414 -19.717 1.00 95.12 140 TRP A C 1
ATOM 1056 O O . TRP A 1 140 ? -3.822 0.147 -18.820 1.00 95.12 140 TRP A O 1
ATOM 1066 N N . PHE A 1 141 ? -2.436 1.602 -19.739 1.00 96.06 141 PHE A N 1
ATOM 1067 C CA . PHE A 1 141 ? -2.542 2.607 -18.686 1.00 96.06 141 PHE A CA 1
ATOM 1068 C C . PHE A 1 141 ? -3.991 3.041 -18.458 1.00 96.06 141 PHE A C 1
ATOM 1070 O O . PHE A 1 141 ? -4.502 2.946 -17.345 1.00 96.06 141 PHE A O 1
ATOM 1077 N N . ALA A 1 142 ? -4.686 3.468 -19.513 1.00 94.38 142 ALA A N 1
ATOM 1078 C CA . ALA A 1 142 ? -6.057 3.956 -19.386 1.00 94.38 142 ALA A CA 1
ATOM 1079 C C . ALA A 1 142 ? -7.069 2.828 -19.115 1.00 94.38 142 ALA A C 1
ATOM 1081 O O . ALA A 1 142 ? -7.998 3.009 -18.331 1.00 94.38 142 ALA A O 1
ATOM 1082 N N . ILE A 1 143 ? -6.890 1.666 -19.752 1.00 93.25 143 ILE A N 1
ATOM 1083 C CA . ILE A 1 143 ? -7.850 0.548 -19.702 1.00 93.25 143 ILE A CA 1
ATOM 1084 C C . ILE A 1 143 ? -7.677 -0.289 -18.425 1.00 93.25 143 ILE A C 1
ATOM 1086 O O . ILE A 1 143 ? -8.651 -0.840 -17.915 1.00 93.25 143 ILE A O 1
ATOM 1090 N N . PHE A 1 144 ? -6.455 -0.369 -17.895 1.00 94.94 144 PHE A N 1
ATOM 1091 C CA . PHE A 1 144 ? -6.106 -1.213 -16.755 1.00 94.94 144 PHE A CA 1
ATOM 1092 C C . PHE A 1 144 ? -5.577 -0.408 -15.566 1.00 94.94 144 PHE A C 1
ATOM 1094 O O . PHE A 1 144 ? -6.196 -0.415 -14.504 1.00 94.94 144 PHE A O 1
ATOM 1101 N N . ALA A 1 145 ? -4.466 0.315 -15.729 1.00 96.44 145 ALA A N 1
ATOM 1102 C CA . ALA A 1 145 ? -3.766 0.936 -14.600 1.00 96.44 145 ALA A CA 1
ATOM 1103 C C . ALA A 1 145 ? -4.624 1.964 -13.853 1.00 96.44 145 ALA A C 1
ATOM 1105 O O . ALA A 1 145 ? -4.728 1.910 -12.628 1.00 96.44 145 ALA A O 1
ATOM 1106 N N . VAL A 1 146 ? -5.255 2.883 -14.591 1.00 96.88 146 VAL A N 1
ATOM 1107 C CA . VAL A 1 146 ? -6.088 3.945 -14.020 1.00 96.88 146 VAL A CA 1
ATOM 1108 C C . VAL A 1 146 ? -7.236 3.360 -13.198 1.00 96.88 146 VAL A C 1
ATOM 1110 O O . VAL A 1 146 ? -7.294 3.656 -12.002 1.00 96.88 146 VAL A O 1
ATOM 1113 N N . PRO A 1 147 ? -8.117 2.507 -13.755 1.00 96.44 147 PRO A N 1
ATOM 1114 C CA . PRO A 1 147 ? -9.224 2.000 -12.964 1.00 96.44 147 PRO A CA 1
ATOM 1115 C C . PRO A 1 147 ? -8.786 1.066 -11.824 1.00 96.44 147 PRO A C 1
ATOM 1117 O O . PRO A 1 147 ? -9.423 1.107 -10.777 1.00 96.44 147 PRO A O 1
ATOM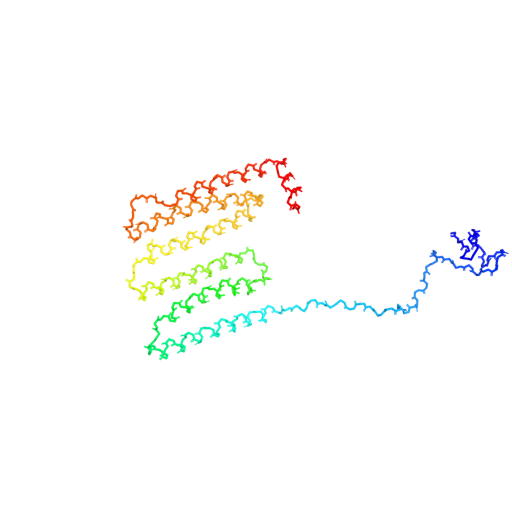 1120 N N . VAL A 1 148 ? -7.674 0.322 -11.934 1.00 97.25 148 VAL A N 1
ATOM 1121 C CA . VAL A 1 148 ? -7.153 -0.490 -10.811 1.00 97.25 148 VAL A CA 1
ATOM 1122 C C . VAL A 1 148 ? -6.680 0.391 -9.655 1.00 97.25 148 VAL A C 1
ATOM 1124 O O . VAL A 1 148 ? -7.042 0.147 -8.504 1.00 97.25 148 VAL A O 1
ATOM 1127 N N . VAL A 1 149 ? -5.891 1.432 -9.937 1.00 97.56 149 VAL A N 1
ATOM 1128 C CA . VAL A 1 149 ? -5.381 2.336 -8.893 1.00 97.56 149 VAL A CA 1
ATOM 1129 C C . VAL A 1 149 ? -6.517 3.141 -8.266 1.00 97.56 149 VAL A C 1
ATOM 1131 O O . VAL A 1 149 ? -6.544 3.311 -7.047 1.00 97.56 149 VAL A O 1
ATOM 1134 N N . VAL A 1 150 ? -7.478 3.604 -9.072 1.00 96.06 150 VAL A N 1
ATOM 1135 C CA . VAL A 1 150 ? -8.672 4.306 -8.577 1.00 96.06 150 VAL A CA 1
ATOM 1136 C C . VAL A 1 150 ? -9.516 3.387 -7.700 1.00 96.06 150 VAL A C 1
ATOM 1138 O O . VAL A 1 150 ? -9.924 3.811 -6.621 1.00 96.06 150 VAL A O 1
ATOM 1141 N N . LEU A 1 151 ? -9.736 2.138 -8.117 1.00 95.94 151 LEU A N 1
ATOM 1142 C CA . LEU A 1 151 ? -10.470 1.154 -7.328 1.00 95.94 151 LEU A CA 1
ATOM 1143 C C . LEU A 1 151 ? -9.775 0.907 -5.986 1.00 95.94 151 LEU A C 1
ATOM 1145 O O . LEU A 1 151 ? -10.409 1.059 -4.951 1.00 95.94 151 LEU A O 1
ATOM 1149 N N . ALA A 1 152 ? -8.465 0.645 -5.986 1.00 95.62 152 ALA A N 1
ATOM 1150 C CA . ALA A 1 152 ? -7.698 0.433 -4.757 1.00 95.62 152 ALA A CA 1
ATOM 1151 C C . ALA A 1 152 ? -7.727 1.657 -3.820 1.00 95.62 152 ALA A C 1
ATOM 1153 O O . ALA A 1 152 ? -7.886 1.524 -2.606 1.00 95.62 152 ALA A O 1
ATOM 1154 N N . ALA A 1 153 ? -7.605 2.871 -4.364 1.00 95.56 153 ALA A N 1
ATOM 1155 C CA . ALA A 1 153 ? -7.726 4.097 -3.579 1.00 95.56 153 ALA A CA 1
ATOM 1156 C C . ALA A 1 153 ? -9.135 4.246 -2.980 1.00 95.56 153 ALA A C 1
ATOM 1158 O O . ALA A 1 153 ? -9.279 4.598 -1.807 1.00 95.56 153 ALA A O 1
ATOM 1159 N N . PHE A 1 154 ? -10.169 3.948 -3.769 1.00 94.31 154 PHE A N 1
ATOM 1160 C CA . PHE A 1 154 ? -11.566 4.010 -3.354 1.00 94.31 154 PHE A CA 1
ATOM 1161 C C . PHE A 1 154 ? -11.883 3.007 -2.238 1.00 94.31 154 PHE A C 1
ATOM 1163 O O . PHE A 1 154 ? -12.492 3.394 -1.241 1.00 94.31 154 PHE A O 1
ATOM 1170 N N . SER A 1 155 ? -11.386 1.775 -2.339 1.00 93.31 155 SER A N 1
ATOM 1171 C CA . SER A 1 155 ? -11.455 0.737 -1.302 1.00 93.31 155 SER A CA 1
ATOM 1172 C C . SER A 1 155 ? -10.957 1.234 0.057 1.00 93.31 155 SER A C 1
ATOM 1174 O O . SER A 1 155 ? -11.660 1.177 1.071 1.00 93.31 155 SER A O 1
ATOM 1176 N N . ILE A 1 156 ? -9.763 1.836 0.074 1.00 92.44 156 ILE A N 1
ATOM 1177 C CA . ILE A 1 156 ? -9.163 2.378 1.300 1.00 92.44 156 ILE A CA 1
ATOM 1178 C C . ILE A 1 156 ? -9.991 3.558 1.832 1.00 92.44 156 ILE A C 1
ATOM 1180 O O . ILE A 1 156 ? -10.205 3.676 3.044 1.00 92.44 156 ILE A O 1
ATOM 1184 N N . VAL A 1 157 ? -10.482 4.434 0.950 1.00 91.94 157 VAL A N 1
ATOM 1185 C CA . VAL A 1 157 ? -11.341 5.561 1.342 1.00 91.94 157 VAL A CA 1
ATOM 1186 C C . VAL A 1 157 ? -12.637 5.062 1.979 1.00 91.94 157 VAL A C 1
ATOM 1188 O O . VAL A 1 157 ? -12.991 5.560 3.049 1.00 91.94 157 VAL A O 1
ATOM 1191 N N . ILE A 1 158 ? -13.304 4.055 1.405 1.00 90.25 158 ILE A N 1
ATOM 1192 C CA . ILE A 1 158 ? -14.498 3.437 2.000 1.00 90.25 158 ILE A CA 1
ATOM 1193 C C . ILE A 1 158 ? -14.184 2.913 3.399 1.00 90.25 158 ILE A C 1
ATOM 1195 O O . ILE A 1 158 ? -14.906 3.242 4.339 1.00 90.25 158 ILE A O 1
ATOM 1199 N N . ALA A 1 159 ? -13.090 2.168 3.577 1.00 88.81 159 ALA A N 1
ATOM 1200 C CA . ALA A 1 159 ? -12.708 1.637 4.886 1.00 88.81 159 ALA A CA 1
ATOM 1201 C C . ALA A 1 159 ? -12.532 2.752 5.939 1.00 88.81 159 ALA A C 1
ATOM 1203 O O . ALA A 1 159 ? -12.969 2.627 7.088 1.00 88.81 159 ALA A O 1
ATOM 1204 N N . ILE A 1 160 ? -11.942 3.884 5.543 1.00 88.50 160 ILE A N 1
ATOM 1205 C CA . ILE A 1 160 ? -11.782 5.060 6.410 1.00 88.50 160 ILE A CA 1
ATOM 1206 C C . ILE A 1 160 ? -13.129 5.718 6.717 1.00 88.50 160 ILE A C 1
ATOM 1208 O O . ILE A 1 160 ? -13.360 6.118 7.861 1.00 88.50 160 ILE A O 1
ATOM 1212 N N . LEU A 1 161 ? -14.006 5.860 5.723 1.00 88.50 161 LEU A N 1
ATOM 1213 C CA . LEU A 1 161 ? -15.329 6.459 5.898 1.00 88.50 161 LEU A CA 1
ATOM 1214 C C . LEU A 1 161 ? -16.213 5.595 6.800 1.00 88.50 161 LEU A C 1
ATOM 1216 O O . LEU A 1 161 ? -16.807 6.127 7.736 1.00 88.50 161 LEU A O 1
ATOM 1220 N N . LEU A 1 162 ? -16.224 4.274 6.607 1.00 87.56 162 LEU A N 1
ATOM 1221 C CA . LEU A 1 162 ? -16.924 3.332 7.484 1.00 87.56 162 LEU A CA 1
ATOM 1222 C C . LEU A 1 162 ? -16.438 3.469 8.929 1.00 87.56 162 LEU A C 1
ATOM 1224 O O . LEU A 1 162 ? -17.245 3.609 9.846 1.00 87.56 162 LEU A O 1
ATOM 1228 N N . ARG A 1 163 ? -15.119 3.546 9.139 1.00 85.19 163 ARG A N 1
ATOM 1229 C CA . ARG A 1 163 ? -14.549 3.769 10.474 1.00 85.19 163 ARG A CA 1
ATOM 1230 C C . ARG A 1 163 ? -14.972 5.099 11.101 1.00 85.19 163 ARG A C 1
ATOM 1232 O O . ARG A 1 163 ? -15.133 5.163 12.316 1.00 85.19 163 ARG A O 1
ATOM 1239 N N . LYS A 1 164 ? -15.092 6.166 10.308 1.00 84.00 164 LYS A N 1
ATOM 1240 C CA . LYS A 1 164 ? -15.413 7.512 10.810 1.00 84.00 164 LYS A CA 1
ATOM 1241 C C . LYS A 1 164 ? -16.903 7.734 11.050 1.00 84.00 164 LYS A C 1
ATOM 1243 O O . LYS A 1 164 ? -17.239 8.455 11.983 1.00 84.00 164 LYS A O 1
ATOM 1248 N N . TYR A 1 165 ? -17.765 7.162 10.211 1.00 83.75 165 TYR A N 1
ATOM 1249 C CA . TYR A 1 165 ? -19.179 7.539 10.143 1.00 83.75 165 TYR A CA 1
ATOM 1250 C C . TYR A 1 165 ? -20.150 6.405 10.472 1.00 83.75 165 TYR A C 1
ATOM 1252 O O . TYR A 1 165 ? -21.252 6.689 10.925 1.00 83.75 165 TYR A O 1
ATOM 1260 N N . ALA A 1 166 ? -19.774 5.137 10.285 1.00 82.44 166 ALA A N 1
ATOM 1261 C CA . ALA A 1 166 ? -20.725 4.031 10.419 1.00 82.44 166 ALA A CA 1
ATOM 1262 C C . ALA A 1 166 ? -20.894 3.520 11.862 1.00 82.44 166 ALA A C 1
ATOM 1264 O O . ALA A 1 166 ? -21.694 2.619 12.094 1.00 82.44 166 ALA A O 1
ATOM 1265 N N . GLY A 1 167 ? -20.128 4.038 12.834 1.00 79.25 167 GLY A N 1
ATOM 1266 C CA . GLY A 1 167 ? -20.194 3.592 14.237 1.00 79.25 167 GLY A CA 1
ATOM 1267 C C . GLY A 1 167 ? -19.850 2.109 14.443 1.00 79.25 167 GLY A C 1
ATOM 1268 O O . GLY A 1 167 ? -20.131 1.544 15.497 1.00 79.25 167 GLY A O 1
ATOM 1269 N N . MET A 1 168 ? -19.260 1.466 13.433 1.00 84.06 168 MET A N 1
ATOM 1270 C CA . MET A 1 168 ? -18.976 0.036 13.426 1.00 84.06 168 MET A CA 1
ATOM 1271 C C . MET A 1 168 ? -17.828 -0.309 14.379 1.00 84.06 168 MET A C 1
ATOM 1273 O O . MET A 1 168 ? -16.869 0.449 14.548 1.00 84.06 168 MET A O 1
ATOM 1277 N N . THR A 1 169 ? -17.896 -1.500 14.970 1.00 88.06 169 THR A N 1
ATOM 1278 C CA . THR A 1 169 ? -16.793 -2.060 15.755 1.00 88.06 169 THR A CA 1
ATOM 1279 C C . THR A 1 169 ? -15.570 -2.311 14.860 1.00 88.06 169 THR A C 1
ATOM 1281 O O . THR A 1 169 ? -15.678 -2.483 13.643 1.00 88.06 169 THR A O 1
ATOM 1284 N N . ARG A 1 170 ? -14.374 -2.391 15.461 1.00 87.50 170 ARG A N 1
ATOM 1285 C CA . ARG A 1 170 ? -13.139 -2.695 14.712 1.00 87.50 170 ARG A CA 1
ATOM 1286 C C . ARG A 1 170 ? -13.203 -4.051 13.996 1.00 87.50 170 ARG A C 1
ATOM 1288 O O . ARG A 1 170 ? -12.705 -4.157 12.881 1.00 87.50 170 ARG A O 1
ATOM 1295 N N . LEU A 1 171 ? -13.832 -5.053 14.617 1.00 89.38 171 LEU A N 1
ATOM 1296 C CA . LEU A 1 171 ? -13.995 -6.389 14.038 1.00 89.38 171 LEU A CA 1
ATOM 1297 C C . LEU A 1 171 ? -14.939 -6.365 12.833 1.00 89.38 171 LEU A C 1
ATOM 1299 O O . LEU A 1 171 ? -14.616 -6.943 11.801 1.00 89.38 171 LEU A O 1
ATOM 1303 N N . MET A 1 172 ? -16.057 -5.639 12.914 1.00 90.81 172 MET A N 1
ATOM 1304 C CA . MET A 1 172 ? -16.981 -5.532 11.785 1.00 90.81 172 MET A CA 1
ATOM 1305 C C . MET A 1 172 ? -16.367 -4.757 10.608 1.00 90.81 172 MET A C 1
ATOM 1307 O O . MET A 1 172 ? -16.567 -5.132 9.456 1.00 90.81 172 MET A O 1
ATOM 1311 N N . ILE A 1 173 ? -15.577 -3.709 10.871 1.00 91.56 173 ILE A N 1
ATOM 1312 C CA . ILE A 1 173 ? -14.823 -3.012 9.813 1.00 91.56 173 ILE A CA 1
ATOM 1313 C C . ILE A 1 173 ? -13.844 -3.979 9.143 1.00 91.56 173 ILE A C 1
ATOM 1315 O O . ILE A 1 173 ? -13.778 -4.022 7.918 1.00 91.56 173 ILE A O 1
ATOM 1319 N N . PHE A 1 174 ? -13.119 -4.779 9.930 1.00 92.19 174 PHE A N 1
ATOM 1320 C CA . PHE A 1 174 ? -12.209 -5.787 9.393 1.00 92.19 174 PHE A CA 1
ATOM 1321 C C . PHE A 1 174 ? -12.943 -6.817 8.525 1.00 92.19 174 PHE A C 1
ATOM 1323 O O . PHE A 1 174 ? -12.485 -7.100 7.425 1.00 92.19 174 PHE A O 1
ATOM 1330 N N . ALA A 1 175 ? -14.111 -7.304 8.959 1.00 93.94 175 ALA A N 1
ATOM 1331 C CA . ALA A 1 175 ? -14.943 -8.218 8.175 1.00 93.94 175 ALA A CA 1
ATOM 1332 C C . ALA A 1 175 ? -15.343 -7.634 6.808 1.00 93.94 175 ALA A C 1
ATOM 1334 O O . ALA A 1 175 ? -15.242 -8.320 5.792 1.00 93.94 175 ALA A O 1
ATOM 1335 N N . VAL A 1 176 ? -15.762 -6.363 6.774 1.00 93.94 176 VAL A N 1
ATOM 1336 C CA . VAL A 1 176 ? -16.145 -5.685 5.525 1.00 93.94 176 VAL A CA 1
ATOM 1337 C C . VAL A 1 176 ? -14.945 -5.468 4.610 1.00 93.94 176 VAL A C 1
ATOM 1339 O O . VAL A 1 176 ? -15.045 -5.764 3.425 1.00 93.94 176 VAL A O 1
ATOM 1342 N N . VAL A 1 177 ? -13.809 -5.009 5.145 1.00 94.31 177 VAL A N 1
ATOM 1343 C CA . VAL A 1 177 ? -12.566 -4.851 4.366 1.00 94.31 177 VAL A CA 1
ATOM 1344 C C . VAL A 1 177 ? -12.112 -6.190 3.788 1.00 94.31 177 VAL A C 1
ATOM 1346 O O . VAL A 1 177 ? -11.649 -6.248 2.655 1.00 94.31 177 VAL A O 1
ATOM 1349 N N . LEU A 1 178 ? -12.279 -7.284 4.535 1.00 95.38 178 LEU A N 1
ATOM 1350 C CA . LEU A 1 178 ? -11.930 -8.611 4.048 1.00 95.38 178 LEU A CA 1
ATOM 1351 C C . LEU A 1 178 ? -12.814 -9.019 2.862 1.00 95.38 178 LEU A C 1
ATOM 1353 O O . LEU A 1 178 ? -12.294 -9.430 1.832 1.00 95.38 178 LEU A O 1
ATOM 1357 N N . ALA A 1 179 ? -14.136 -8.859 2.977 1.00 95.31 179 ALA A N 1
ATOM 1358 C CA . ALA A 1 179 ? -15.066 -9.136 1.881 1.00 95.31 179 ALA A CA 1
ATOM 1359 C C . ALA A 1 179 ? -14.778 -8.266 0.644 1.00 95.31 179 ALA A C 1
ATOM 1361 O O . ALA A 1 179 ? -14.768 -8.761 -0.482 1.00 95.31 179 ALA A O 1
ATOM 1362 N N . GLU A 1 180 ? -14.496 -6.983 0.866 1.00 95.00 180 GLU A N 1
ATOM 1363 C CA . GLU A 1 180 ? -14.143 -6.012 -0.167 1.00 95.00 180 GLU A CA 1
ATOM 1364 C C . GLU A 1 180 ? -12.844 -6.393 -0.893 1.00 95.00 180 GLU A C 1
ATOM 1366 O O . GLU A 1 180 ? -12.825 -6.386 -2.120 1.00 95.00 180 GLU A O 1
ATOM 1371 N N . LEU A 1 181 ? -11.819 -6.872 -0.177 1.00 95.38 181 LEU A N 1
ATOM 1372 C CA . LEU A 1 181 ? -10.585 -7.402 -0.772 1.00 95.38 181 LEU A CA 1
ATOM 1373 C C . LEU A 1 181 ? -10.848 -8.589 -1.716 1.00 95.38 181 LEU A C 1
ATOM 1375 O O . LEU A 1 181 ? -10.246 -8.681 -2.785 1.00 95.38 181 LEU A O 1
ATOM 1379 N N . GLY A 1 182 ? -11.771 -9.482 -1.351 1.00 95.94 182 GLY A N 1
ATOM 1380 C CA . GLY A 1 182 ? -12.183 -10.590 -2.216 1.00 95.94 182 GLY A CA 1
ATOM 1381 C C . GLY A 1 182 ? -12.817 -10.102 -3.522 1.00 95.94 182 GLY A C 1
ATOM 1382 O O . GLY A 1 182 ? -12.468 -10.577 -4.605 1.00 95.94 182 GLY A O 1
ATOM 1383 N N . VAL A 1 183 ? -13.710 -9.111 -3.431 1.00 95.69 183 VAL A N 1
ATOM 1384 C CA . VAL A 1 183 ? -14.330 -8.469 -4.603 1.00 95.69 183 VAL A CA 1
ATOM 1385 C C . VAL A 1 183 ? -13.283 -7.733 -5.440 1.00 95.69 183 VAL A C 1
ATOM 1387 O O . VAL A 1 183 ? -13.300 -7.844 -6.665 1.00 95.69 183 VAL A O 1
ATOM 1390 N N . PHE A 1 184 ? -12.334 -7.045 -4.803 1.00 95.94 184 PHE A N 1
ATOM 1391 C CA . PHE A 1 184 ? -11.221 -6.381 -5.476 1.00 95.94 184 PHE A CA 1
ATOM 1392 C C . PHE A 1 184 ? -10.404 -7.365 -6.324 1.00 95.94 184 PHE A C 1
ATOM 1394 O O . PHE A 1 184 ? -10.137 -7.078 -7.488 1.00 95.94 184 PHE A O 1
ATOM 1401 N N . CYS A 1 185 ? -10.066 -8.549 -5.797 1.00 96.56 185 CYS A N 1
ATOM 1402 C CA . CYS A 1 185 ? -9.364 -9.586 -6.562 1.00 96.56 185 CYS A CA 1
ATOM 1403 C C . CYS A 1 185 ? -10.153 -10.057 -7.793 1.00 96.56 185 CYS A C 1
ATOM 1405 O O . CYS A 1 185 ? -9.561 -10.249 -8.855 1.00 96.56 185 CYS A O 1
ATOM 1407 N N . LEU A 1 186 ? -11.475 -10.223 -7.669 1.00 96.25 186 LEU A N 1
ATOM 1408 C CA . LEU A 1 186 ? -12.343 -10.582 -8.796 1.00 96.25 186 LEU A CA 1
ATOM 1409 C C . LEU A 1 186 ? -12.334 -9.500 -9.874 1.00 96.25 186 LEU A C 1
ATOM 1411 O O . LEU A 1 186 ? -12.112 -9.799 -11.047 1.00 96.25 186 LEU A O 1
ATOM 1415 N N . VAL A 1 187 ? -12.522 -8.237 -9.487 1.00 95.75 187 VAL A N 1
ATOM 1416 C CA . VAL A 1 187 ? -12.498 -7.117 -10.438 1.00 95.75 187 VAL A CA 1
ATOM 1417 C C . VAL A 1 187 ? -11.119 -6.994 -11.086 1.00 95.75 187 VAL A C 1
ATOM 1419 O O . VAL A 1 187 ? -11.037 -6.802 -12.297 1.00 95.75 187 VAL A O 1
ATOM 1422 N N . LEU A 1 188 ? -10.040 -7.179 -10.323 1.00 95.81 188 LEU A N 1
ATOM 1423 C CA . LEU A 1 188 ? -8.671 -7.142 -10.835 1.00 95.81 188 LEU A CA 1
ATOM 1424 C C . LEU A 1 188 ? -8.436 -8.197 -11.925 1.00 95.81 188 LEU A C 1
ATOM 1426 O O . LEU A 1 188 ? -7.876 -7.869 -12.970 1.00 95.81 188 LEU A O 1
ATOM 1430 N N . GLU A 1 189 ? -8.872 -9.443 -11.716 1.00 96.38 189 GLU A N 1
ATOM 1431 C CA . GLU A 1 189 ? -8.739 -10.499 -12.727 1.00 96.38 189 GLU A CA 1
ATOM 1432 C C . GLU A 1 189 ? -9.577 -10.200 -13.976 1.00 96.38 189 GLU A C 1
ATOM 1434 O O . GLU A 1 189 ? -9.078 -10.341 -15.092 1.00 96.38 189 GLU A O 1
ATOM 1439 N N . LEU A 1 190 ? -10.811 -9.711 -13.815 1.00 94.50 190 LEU A N 1
ATOM 1440 C CA . LEU A 1 190 ? -11.645 -9.294 -14.948 1.00 94.50 190 LEU A CA 1
ATOM 1441 C C . LEU A 1 190 ? -10.982 -8.177 -15.764 1.00 94.50 190 LEU A C 1
ATOM 1443 O O . LEU A 1 190 ? -10.985 -8.212 -16.996 1.00 94.50 190 LEU A O 1
ATOM 1447 N N . MET A 1 191 ? -10.388 -7.195 -15.086 1.00 94.44 191 MET A N 1
ATOM 1448 C CA . MET A 1 191 ? -9.667 -6.099 -15.727 1.00 94.44 191 MET A CA 1
ATOM 1449 C C . MET A 1 191 ? -8.398 -6.576 -16.434 1.00 94.44 191 MET A C 1
ATOM 1451 O O . MET A 1 191 ? -8.138 -6.134 -17.551 1.00 94.44 191 MET A O 1
ATOM 1455 N N . LEU A 1 192 ? -7.636 -7.491 -15.827 1.00 94.69 192 LEU A N 1
ATOM 1456 C CA . LEU A 1 192 ? -6.473 -8.125 -16.456 1.00 94.69 192 LEU A CA 1
ATOM 1457 C C . LEU A 1 192 ? -6.872 -8.869 -17.733 1.00 94.69 192 LEU A C 1
ATOM 1459 O O . LEU A 1 192 ? -6.293 -8.634 -18.793 1.00 94.69 192 LEU A O 1
ATOM 1463 N N . ASN A 1 193 ? -7.889 -9.728 -17.642 1.00 94.44 193 ASN A N 1
ATOM 1464 C CA . ASN A 1 193 ? -8.385 -10.511 -18.769 1.00 94.44 193 ASN A CA 1
ATOM 1465 C C . ASN A 1 193 ? -8.856 -9.609 -19.913 1.00 94.44 193 ASN A C 1
ATOM 1467 O O . ASN A 1 193 ? -8.501 -9.851 -21.064 1.00 94.44 193 ASN A O 1
ATOM 1471 N N . ARG A 1 194 ? -9.582 -8.529 -19.600 1.00 91.25 194 ARG A N 1
ATOM 1472 C CA . ARG A 1 194 ? -10.054 -7.559 -20.596 1.00 91.25 194 ARG A CA 1
ATOM 1473 C C . ARG A 1 194 ? -8.922 -6.746 -21.222 1.00 91.25 194 ARG A C 1
ATOM 1475 O O . ARG A 1 194 ? -8.953 -6.501 -22.421 1.00 91.25 194 ARG A O 1
ATOM 1482 N N . ALA A 1 195 ? -7.963 -6.284 -20.425 1.00 92.19 195 ALA A N 1
ATOM 1483 C CA . ALA A 1 195 ? -6.909 -5.391 -20.901 1.00 92.19 195 ALA A CA 1
ATOM 1484 C C . ALA A 1 195 ? -5.842 -6.111 -21.730 1.00 92.19 195 ALA A C 1
ATOM 1486 O O . ALA A 1 195 ? -5.302 -5.526 -22.665 1.00 92.19 195 ALA A O 1
ATOM 1487 N N . PHE A 1 196 ? -5.547 -7.368 -21.392 1.00 92.62 196 PHE A N 1
ATOM 1488 C CA . PHE A 1 196 ? -4.473 -8.143 -22.015 1.00 92.62 196 PHE A CA 1
ATOM 1489 C C . PHE A 1 196 ? -4.975 -9.339 -22.839 1.00 92.62 196 PHE A C 1
ATOM 1491 O O . PHE A 1 196 ? -4.158 -10.074 -23.384 1.00 92.62 196 PHE A O 1
ATOM 1498 N N . GLY A 1 197 ? -6.293 -9.548 -22.939 1.00 90.62 197 GLY A N 1
ATOM 1499 C CA . GLY A 1 197 ? -6.885 -10.630 -23.734 1.00 90.62 197 GLY A CA 1
ATOM 1500 C C . GLY A 1 197 ? -6.476 -12.027 -23.264 1.00 90.62 197 GLY A C 1
ATOM 1501 O O . GLY A 1 197 ? -6.258 -12.910 -24.085 1.00 90.62 197 GLY A O 1
ATOM 1502 N N . LEU A 1 198 ? -6.298 -12.218 -21.952 1.00 90.81 198 LEU A N 1
ATOM 15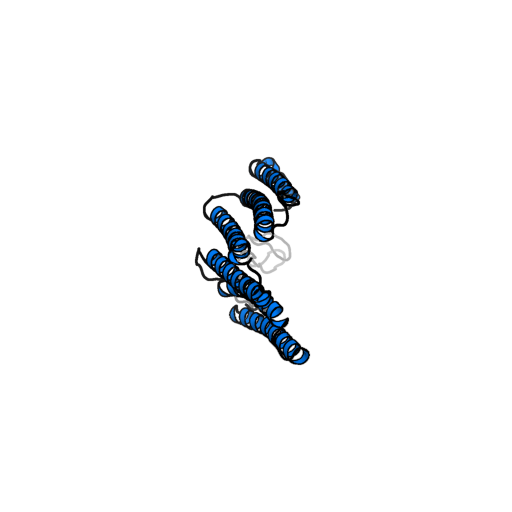03 C CA . LEU A 1 198 ? -5.672 -13.431 -21.414 1.00 90.81 198 LEU A CA 1
ATOM 1504 C C . LEU A 1 198 ? -6.606 -14.647 -21.449 1.00 90.81 198 LEU A C 1
ATOM 1506 O O . LEU A 1 198 ? -6.199 -15.719 -21.894 1.00 90.81 198 LEU A O 1
ATOM 1510 N N . ARG A 1 199 ? -7.816 -14.517 -20.887 1.00 91.38 199 ARG A N 1
ATOM 1511 C CA . ARG A 1 199 ? -8.771 -15.618 -20.667 1.00 91.38 199 ARG A CA 1
ATOM 1512 C C . ARG A 1 199 ? -10.207 -15.095 -20.618 1.00 91.38 199 ARG A C 1
ATOM 1514 O O . ARG A 1 199 ? -10.436 -13.992 -20.135 1.00 91.38 199 ARG A O 1
ATOM 1521 N N . ASP A 1 200 ? -11.166 -15.944 -20.986 1.00 89.12 200 ASP A N 1
ATOM 1522 C CA . ASP A 1 200 ? -12.610 -15.653 -20.881 1.00 89.12 200 ASP A CA 1
ATOM 1523 C C . ASP A 1 200 ? -13.246 -16.122 -19.558 1.00 89.12 200 ASP A C 1
ATOM 1525 O O . ASP A 1 200 ? -14.436 -15.924 -19.321 1.00 89.12 200 ASP A O 1
ATOM 1529 N N . HIS A 1 201 ? -12.467 -16.757 -18.680 1.00 90.38 201 HIS A N 1
ATOM 1530 C CA . HIS A 1 201 ? -12.926 -17.287 -17.396 1.00 90.38 201 HIS A CA 1
ATOM 1531 C C . HIS A 1 201 ? -12.064 -16.785 -16.231 1.00 90.38 201 HIS A C 1
ATOM 1533 O O . HIS A 1 201 ? -10.932 -16.329 -16.415 1.00 90.38 201 HIS A O 1
ATOM 1539 N N . LEU A 1 202 ? -12.606 -16.900 -15.016 1.00 92.06 202 LEU A N 1
ATOM 1540 C CA . LEU A 1 202 ? -11.886 -16.629 -13.772 1.00 92.06 202 LEU A CA 1
ATOM 1541 C C . LEU A 1 202 ? -10.985 -17.822 -13.442 1.00 92.06 202 LEU A C 1
ATOM 1543 O O . LEU A 1 202 ? -11.476 -18.935 -13.263 1.00 92.06 202 LEU A O 1
ATOM 1547 N N . ALA A 1 203 ? -9.677 -17.600 -13.373 1.00 93.62 203 ALA A N 1
ATOM 1548 C CA . ALA A 1 203 ? -8.692 -18.642 -13.118 1.00 93.62 203 ALA A CA 1
ATOM 1549 C C . ALA A 1 203 ? -8.252 -18.683 -11.653 1.00 93.62 203 ALA A C 1
ATOM 1551 O O . ALA A 1 203 ? -8.043 -19.772 -11.120 1.00 93.62 203 ALA A O 1
ATOM 1552 N N . TRP A 1 204 ? -8.092 -17.527 -10.999 1.00 95.31 204 TRP A N 1
ATOM 1553 C CA . TRP A 1 204 ? -7.561 -17.479 -9.630 1.00 95.31 204 TRP A CA 1
ATOM 1554 C C . TRP A 1 204 ? -8.365 -16.630 -8.653 1.00 95.31 204 TRP A C 1
ATOM 1556 O O . TRP A 1 204 ? -8.280 -16.889 -7.458 1.00 95.31 204 TRP A O 1
ATOM 1566 N N . SER A 1 205 ? -9.157 -15.654 -9.095 1.00 96.56 205 SER A N 1
ATOM 1567 C CA . SER A 1 205 ? -9.833 -14.719 -8.183 1.00 96.56 205 SER A CA 1
ATOM 1568 C C . SER A 1 205 ? -10.982 -15.335 -7.384 1.00 96.56 205 SER A C 1
ATOM 1570 O O . SER A 1 205 ? -11.324 -14.825 -6.317 1.00 96.56 205 SER A O 1
ATOM 1572 N N . ALA A 1 206 ? -11.532 -16.467 -7.834 1.00 95.38 206 ALA A N 1
ATOM 1573 C CA . ALA A 1 206 ? -12.554 -17.204 -7.095 1.00 95.38 206 ALA A CA 1
ATOM 1574 C C . ALA A 1 206 ? -12.041 -17.707 -5.732 1.00 95.38 206 ALA A C 1
ATOM 1576 O O . ALA A 1 206 ? -12.770 -17.644 -4.742 1.00 95.38 206 ALA A O 1
ATOM 1577 N N . TYR A 1 207 ? -10.780 -18.151 -5.653 1.00 96.19 207 TYR A N 1
ATOM 1578 C CA . TYR A 1 207 ? -10.188 -18.653 -4.409 1.00 96.19 207 TYR A CA 1
ATOM 1579 C C . TYR A 1 207 ? -10.103 -17.582 -3.303 1.00 96.19 207 TYR A C 1
ATOM 1581 O O . TYR A 1 207 ? -10.659 -17.816 -2.223 1.00 96.19 207 TYR A O 1
ATOM 1589 N N . PRO A 1 208 ? -9.466 -16.407 -3.513 1.00 97.06 208 PRO A N 1
ATOM 1590 C CA . PRO A 1 208 ? -9.442 -15.353 -2.512 1.00 97.06 208 PRO A CA 1
ATOM 1591 C C . PRO A 1 208 ? -10.835 -14.779 -2.271 1.00 97.06 208 PRO A C 1
ATOM 1593 O O . PRO A 1 208 ? -11.147 -14.510 -1.119 1.00 97.06 208 PRO A O 1
ATOM 1596 N N . LEU A 1 209 ? -11.706 -14.668 -3.284 1.00 97.19 209 LEU A N 1
ATOM 1597 C CA . LEU A 1 209 ? -13.081 -14.203 -3.080 1.00 97.19 209 LEU A CA 1
ATOM 1598 C C . LEU A 1 209 ? -13.821 -15.075 -2.063 1.00 97.19 209 LEU A C 1
ATOM 1600 O O . LEU A 1 209 ? -14.298 -14.567 -1.051 1.00 97.19 209 LEU A O 1
ATOM 1604 N N . VAL A 1 210 ? -13.889 -16.385 -2.301 1.00 97.12 210 VAL A N 1
ATOM 1605 C CA . VAL A 1 210 ? -14.589 -17.317 -1.406 1.00 97.12 210 VAL A CA 1
ATOM 1606 C C . VAL A 1 210 ? -13.945 -17.316 -0.020 1.00 97.12 210 VAL A C 1
ATOM 1608 O O . VAL A 1 210 ? -14.648 -17.215 0.983 1.00 97.12 210 VAL A O 1
ATOM 1611 N N . THR A 1 211 ? -12.613 -17.347 0.048 1.00 97.19 211 THR A N 1
ATOM 1612 C CA . THR A 1 211 ? -11.875 -17.345 1.322 1.00 97.19 211 THR A CA 1
ATOM 1613 C C . THR A 1 211 ? -12.157 -16.080 2.134 1.00 97.19 211 THR A C 1
ATOM 1615 O O . THR A 1 211 ? -12.481 -16.155 3.319 1.00 97.19 211 THR A O 1
ATOM 1618 N N . CYS A 1 212 ? -12.094 -14.913 1.497 1.00 97.25 212 CYS A N 1
ATOM 1619 C CA . CYS A 1 212 ? -12.382 -13.627 2.116 1.00 97.25 212 CYS A CA 1
ATOM 1620 C C . CYS A 1 212 ? -13.852 -13.493 2.535 1.00 97.25 212 CYS A C 1
ATOM 1622 O O . CYS A 1 212 ? -14.145 -12.954 3.597 1.00 97.25 212 CYS A O 1
ATOM 1624 N N . LEU A 1 213 ? -14.800 -14.009 1.756 1.00 97.00 213 LEU A N 1
ATOM 1625 C CA . LEU A 1 213 ? -16.208 -13.982 2.154 1.00 97.00 213 LEU A CA 1
ATOM 1626 C C . LEU A 1 213 ? -16.470 -14.879 3.369 1.00 97.00 213 LEU A C 1
ATOM 1628 O O . LEU A 1 213 ? -17.148 -14.449 4.302 1.00 97.00 213 LEU A O 1
ATOM 1632 N N . ILE A 1 214 ? -15.893 -16.084 3.401 1.00 97.56 214 ILE A N 1
ATOM 1633 C CA . ILE A 1 214 ? -16.025 -17.008 4.538 1.00 97.56 214 ILE A CA 1
ATOM 1634 C C . ILE A 1 214 ? -15.408 -16.397 5.798 1.00 97.56 214 ILE A C 1
ATOM 1636 O O . ILE A 1 214 ? -16.066 -16.309 6.833 1.00 97.56 214 ILE A O 1
ATOM 1640 N N . LEU A 1 215 ? -14.158 -15.936 5.720 1.00 96.38 215 LEU A N 1
ATOM 1641 C CA . LEU A 1 215 ? -13.472 -15.324 6.857 1.00 96.38 215 LEU A CA 1
ATOM 1642 C C . LEU A 1 215 ? -14.176 -14.040 7.320 1.00 96.38 215 LEU A C 1
ATOM 1644 O O . LEU A 1 215 ? -14.348 -13.836 8.521 1.00 96.38 215 LEU A O 1
ATOM 1648 N N . GLY A 1 216 ? -14.644 -13.204 6.390 1.00 95.69 216 GLY A N 1
ATOM 1649 C CA . GLY A 1 216 ? -15.432 -12.013 6.701 1.00 95.69 216 GLY A CA 1
ATOM 1650 C C . GLY A 1 216 ? -16.731 -12.362 7.430 1.00 95.69 216 GLY A C 1
ATOM 1651 O O . GLY A 1 216 ? -17.048 -11.749 8.449 1.00 95.69 216 GLY A O 1
ATOM 1652 N N . ALA A 1 217 ? -17.446 -13.396 6.978 1.00 95.69 217 ALA A N 1
ATOM 1653 C CA . ALA A 1 217 ? -18.654 -13.884 7.640 1.00 95.69 217 ALA A CA 1
ATOM 1654 C C . ALA A 1 217 ? -18.367 -14.400 9.059 1.00 95.69 217 ALA A C 1
ATOM 1656 O O . ALA A 1 217 ? -19.084 -14.036 9.990 1.00 95.69 217 ALA A O 1
ATOM 1657 N N . ILE A 1 218 ? -17.294 -15.176 9.249 1.00 94.88 218 ILE A N 1
ATOM 1658 C CA . ILE A 1 218 ? -16.873 -15.666 10.572 1.00 94.88 218 ILE A CA 1
ATOM 1659 C C . ILE A 1 218 ? -16.605 -14.492 11.518 1.00 94.88 218 ILE A C 1
ATOM 1661 O O . ILE A 1 218 ? -17.147 -14.455 12.623 1.00 94.88 218 ILE A O 1
ATOM 1665 N N . VAL A 1 219 ? -15.820 -13.500 11.087 1.00 93.50 219 VAL A N 1
ATOM 1666 C CA . VAL A 1 219 ? -15.516 -12.318 11.910 1.00 93.50 219 VAL A CA 1
ATOM 1667 C C . VAL A 1 219 ? -16.785 -11.522 12.229 1.00 93.50 219 VAL A C 1
ATOM 1669 O O . VAL A 1 219 ? -16.962 -11.087 13.366 1.0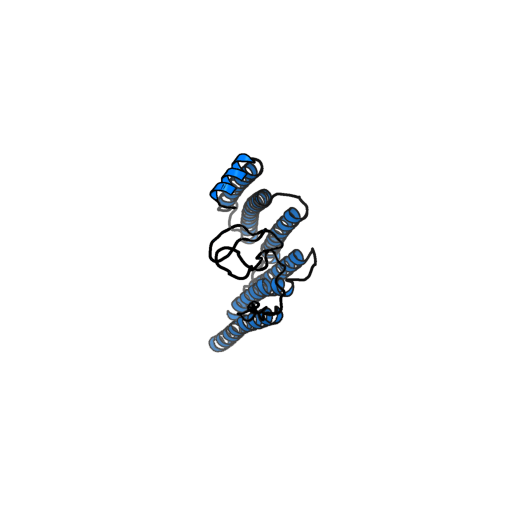0 93.50 219 VAL A O 1
ATOM 1672 N N . ALA A 1 220 ? -17.694 -11.360 11.265 1.00 93.19 220 ALA A N 1
ATOM 1673 C CA . ALA A 1 220 ? -18.964 -10.670 11.484 1.00 93.19 220 ALA A CA 1
ATOM 1674 C C . ALA A 1 220 ? -19.865 -11.404 12.496 1.00 93.19 220 ALA A C 1
ATOM 1676 O O . ALA A 1 220 ? -20.515 -10.761 13.322 1.00 93.19 220 ALA A O 1
ATOM 1677 N N . VAL A 1 221 ? -19.892 -12.741 12.468 1.00 93.38 221 VAL A N 1
ATOM 1678 C CA . VAL A 1 221 ? -20.612 -13.562 13.458 1.00 93.38 221 VAL A CA 1
ATOM 1679 C C . VAL A 1 221 ? -19.986 -13.416 14.846 1.00 93.38 221 VAL A C 1
ATOM 1681 O O . VAL A 1 221 ? -20.713 -13.209 15.819 1.00 93.38 221 VAL A O 1
ATOM 1684 N N . ILE A 1 222 ? -18.654 -13.464 14.945 1.00 90.06 222 ILE A N 1
ATOM 1685 C CA . ILE A 1 222 ? -17.930 -13.256 16.209 1.00 90.06 222 ILE A CA 1
ATOM 1686 C C . ILE A 1 222 ? -18.257 -11.883 16.795 1.00 90.06 222 ILE A C 1
ATOM 1688 O O . ILE A 1 222 ? -18.547 -11.783 17.985 1.00 90.06 222 ILE A O 1
ATOM 1692 N N . ASP A 1 223 ? -18.259 -10.826 15.981 1.00 88.50 223 ASP A N 1
ATOM 1693 C CA . ASP A 1 223 ? -18.532 -9.479 16.484 1.00 88.50 223 ASP A CA 1
ATOM 1694 C C . ASP A 1 223 ? -19.963 -9.313 17.015 1.00 88.50 223 ASP A C 1
ATOM 1696 O O . ASP A 1 223 ? -20.166 -8.618 18.012 1.00 88.50 223 ASP A O 1
ATOM 1700 N N . ARG A 1 224 ? -20.941 -9.990 16.399 1.00 88.25 224 ARG A N 1
ATOM 1701 C CA . ARG A 1 224 ? -22.340 -9.993 16.858 1.00 88.25 224 ARG A CA 1
ATOM 1702 C C . ARG A 1 224 ? -22.588 -10.877 18.080 1.00 88.25 224 ARG A C 1
ATOM 1704 O O . ARG A 1 224 ? -23.630 -10.732 18.714 1.00 88.25 224 ARG A O 1
ATOM 1711 N N . THR A 1 225 ? -21.658 -11.767 18.426 1.00 89.06 225 THR A N 1
ATOM 1712 C CA . THR A 1 225 ? -21.831 -12.740 19.512 1.00 89.06 225 THR A CA 1
ATOM 1713 C C . THR A 1 225 ? -20.975 -12.349 20.727 1.00 89.06 225 THR A C 1
ATOM 1715 O O . THR A 1 225 ? -19.782 -12.662 20.761 1.00 89.06 225 THR A O 1
ATOM 1718 N N . PRO A 1 226 ? -21.545 -11.704 21.765 1.00 81.00 226 PRO A N 1
ATOM 1719 C CA . PRO A 1 226 ? -20.768 -11.159 22.884 1.00 81.00 226 PRO A CA 1
ATOM 1720 C C . PRO A 1 226 ? -19.961 -12.226 23.640 1.00 81.00 226 PRO A C 1
ATOM 1722 O O . PRO A 1 226 ? -18.818 -11.972 24.010 1.00 81.00 226 PRO A O 1
ATOM 1725 N N . ALA A 1 227 ? -20.499 -13.443 23.780 1.00 80.00 227 ALA A N 1
ATOM 1726 C CA . ALA A 1 227 ? -19.810 -14.555 24.438 1.00 80.00 227 ALA A CA 1
ATOM 1727 C C . ALA A 1 227 ? -18.504 -14.965 23.726 1.00 80.00 227 ALA A C 1
ATOM 1729 O O . ALA A 1 227 ? -17.489 -15.210 24.377 1.00 80.00 227 ALA A O 1
ATOM 1730 N N . LEU A 1 228 ? -18.499 -15.002 22.387 1.00 76.56 228 LEU A N 1
ATOM 1731 C CA . LEU A 1 228 ? -17.302 -15.329 21.601 1.00 76.56 228 LEU A CA 1
ATOM 1732 C C . LEU A 1 228 ? -16.273 -14.199 21.653 1.00 76.56 228 LEU A C 1
ATOM 1734 O O . LEU A 1 228 ? -15.072 -14.448 21.760 1.00 76.56 228 LEU A O 1
ATOM 1738 N N . LYS A 1 229 ? -16.750 -12.953 21.625 1.00 76.50 229 LYS A N 1
ATOM 1739 C CA . LYS A 1 229 ? -15.910 -11.761 21.740 1.00 76.50 229 LYS A CA 1
ATOM 1740 C C . LYS A 1 229 ? -15.176 -11.713 23.083 1.00 76.50 229 LYS A C 1
ATOM 1742 O O . LYS A 1 229 ? -13.981 -11.430 23.113 1.00 76.50 229 LYS A O 1
ATOM 1747 N N . GLU A 1 230 ? -15.856 -12.067 24.172 1.00 78.94 230 GLU A N 1
ATOM 1748 C CA . GLU A 1 230 ? -15.260 -12.145 25.508 1.00 78.94 230 GLU A CA 1
ATOM 1749 C C . GLU A 1 230 ? -14.261 -13.307 25.634 1.00 78.94 230 GLU A C 1
ATOM 1751 O O . GLU A 1 230 ? -13.174 -13.135 26.186 1.00 78.94 230 GLU A O 1
ATOM 1756 N N . GLN A 1 231 ? -14.566 -14.475 25.059 1.00 76.88 231 GLN A N 1
ATOM 1757 C CA . GLN A 1 231 ? -13.618 -15.594 25.009 1.00 76.88 231 GLN A CA 1
ATOM 1758 C C . GLN A 1 231 ? -12.345 -15.254 24.225 1.00 76.88 231 GLN A C 1
ATOM 1760 O O . GLN A 1 231 ? -11.253 -15.649 24.638 1.00 76.88 231 GLN A O 1
ATOM 1765 N N . MET A 1 232 ? -12.464 -14.513 23.119 1.00 72.38 232 MET A N 1
ATOM 1766 C CA . MET A 1 232 ? -11.304 -14.013 22.382 1.00 72.38 232 MET A CA 1
ATOM 1767 C C . MET A 1 232 ? -10.492 -13.015 23.208 1.00 72.38 232 MET A C 1
ATOM 1769 O O . MET A 1 232 ? -9.278 -13.176 23.284 1.00 72.38 232 MET A 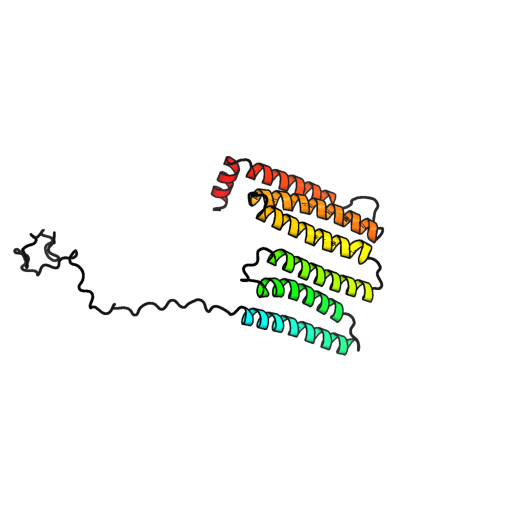O 1
ATOM 1773 N N . GLY A 1 233 ? -11.130 -12.045 23.871 1.00 73.12 233 GLY A N 1
ATOM 1774 C CA . GLY A 1 233 ? -10.427 -11.104 24.756 1.00 73.12 233 GLY A CA 1
ATOM 1775 C C . GLY A 1 233 ? -9.638 -11.824 25.855 1.00 73.12 233 GLY A C 1
ATOM 1776 O O . GLY A 1 233 ? -8.451 -11.569 26.047 1.00 73.12 233 GLY A O 1
ATOM 1777 N N . ARG A 1 234 ? -10.249 -12.836 26.490 1.00 76.69 234 ARG A N 1
ATOM 1778 C CA . ARG A 1 234 ? -9.592 -13.659 27.522 1.00 76.69 234 ARG A CA 1
ATOM 1779 C C . ARG A 1 234 ? -8.409 -14.479 26.995 1.00 76.69 234 ARG A C 1
ATOM 1781 O O . ARG A 1 234 ? -7.435 -14.643 27.718 1.00 76.69 234 ARG A O 1
ATOM 1788 N N . LYS A 1 235 ? -8.481 -15.013 25.768 1.00 79.00 235 LYS A N 1
ATOM 1789 C CA . LYS A 1 235 ? -7.404 -15.835 25.177 1.00 79.00 235 LYS A CA 1
ATOM 1790 C C . LYS A 1 235 ? -6.266 -15.014 24.575 1.00 79.00 235 LYS A C 1
ATOM 1792 O O . LYS A 1 235 ? -5.127 -15.465 24.601 1.00 79.00 235 LYS A O 1
ATOM 1797 N N . PHE A 1 236 ? -6.576 -13.854 24.005 1.00 74.88 236 PHE A N 1
ATOM 1798 C CA . PHE A 1 236 ? -5.603 -13.014 23.308 1.00 74.88 236 PHE A CA 1
ATOM 1799 C C . PHE A 1 236 ? -5.068 -11.856 24.164 1.00 74.88 236 PHE A C 1
ATOM 1801 O O . PHE A 1 236 ? -4.199 -11.132 23.688 1.00 74.88 236 PHE A O 1
ATOM 1808 N N . PHE A 1 237 ? -5.531 -11.707 25.413 1.00 61.84 237 PHE A N 1
ATOM 1809 C CA . PHE A 1 237 ? -5.152 -10.622 26.332 1.00 61.84 237 PHE A CA 1
ATOM 1810 C C . PHE A 1 237 ? -5.359 -9.219 25.723 1.00 61.84 237 PHE A C 1
ATOM 1812 O O . PHE A 1 237 ? -4.514 -8.337 25.880 1.00 61.84 237 PHE A O 1
ATOM 1819 N N . ILE A 1 238 ? -6.470 -9.033 24.996 1.00 54.59 238 ILE A N 1
ATOM 1820 C CA . ILE A 1 238 ? -6.869 -7.767 24.345 1.00 54.59 238 ILE A CA 1
ATOM 1821 C C . ILE A 1 238 ? -8.094 -7.190 25.045 1.00 54.59 238 ILE A C 1
ATOM 1823 O O . ILE A 1 238 ? -9.024 -7.982 25.322 1.00 54.59 238 ILE A O 1
#

pLDDT: mean 87.46, std 11.52, range [53.28, 98.31]

Radius of gyration: 33.58 Å; chains: 1; bounding box: 51×41×107 Å

Sequence (238 aa):
MSYCVHCGVELAESEARCPLCNTKVVDPAAPQQGNGKTPYPPYEAISPERVSKKSVLMVLTLIFLVPICLVIVCDTSINGRISWSGFVIGGLLVLYVALFVPILLAGRWLKNLSILCISANAAAILCYLFYIERVTGGVWFAIFAVPVVVLAAFSIVIAILLRKYAGMTRLMIFAVVLAELGVFCLVLELMLNRAFGLRDHLAWSAYPLVTCLILGAIVAVIDRTPALKEQMGRKFFI

Foldseek 3Di:
DFADPPPRDDDDPPDQADPPPRHGTDRPPPPPPPPDDDPDDPPPPPDPPPCDLVNVLVVLVVVLVVVLVVLVCVCCVVPVDDDCSLLVNLVSQLVNLLPNLCSVCPPPPDPCSVLVSLVSSLVSQLVSVVVVCVNVVHDLSVQAVNVLSVLVSVLVVVLSCCVVPVPDDPLLSQLVSLLSVLVSLVVNQVSVCVRVVDDPDDDPSVVSNVVSNVVSVVSVVCVVDVVSVVVCCVVVVD